Protein AF-A0A352PTK2-F1 (afdb_monomer)

Secondary structure (DSSP, 8-state):
-HHHHHHHHHHHHHHHHHHHHHHHHHHHHHHHHHHHHHHHHHHHHHHHHHHHHHHHHHHHHHHHHHHT-S--HHHHHHHHHHHHHHHHHHHHHHHHHH-PPP--EEEEHHHHHHHHHHTS-PPTTEEEEEEE----EEEE-HHHHHHHHHHHHHHHHHHHHHHHHH-TTTTTSPPPEEEEEEEEEETTEEEEEEE--S--

Sequence (200 aa):
ALKDAHQELERRVKERTAELEAAQEELVRKERFATLGNLIAVVSHELRNPLGTIRASLFAVAERTRGGELGVDQPLERAERNIIRCDKIIEELLDYARGHELDLEPTLMDEWLVEVLSEQTIPVGIETSVQMSGGAELNVDRERFRRCFLNVVTNACQAMVEKNKDTVAEAANSRPDRLKVESRVVRGRYQVCVFDTGPG

Nearest PDB structures (foldseek):
  6lgq-assembly1_C  TM=5.669E-01  e=1.680E-05  Escherichia coli
  8vc9-assembly1_B  TM=3.644E-01  e=1.336E-06  Leptospira interrogans serovar Copenhageni
  4cti-assembly1_D  TM=5.067E-01  e=7.033E-04  Archaeoglobus fulgidus

Radius of gyration: 25.45 Å; Cα contacts (8 Å, |Δi|>4): 186; chains: 1; bounding box: 59×26×89 Å

Structure (mmCIF, N/CA/C/O backbone):
data_AF-A0A352PTK2-F1
#
_entry.id   AF-A0A352PTK2-F1
#
loop_
_atom_site.group_PDB
_atom_site.id
_atom_site.type_symbol
_atom_site.label_atom_id
_atom_site.label_alt_id
_atom_site.label_comp_id
_atom_site.label_asym_id
_atom_site.label_entity_id
_atom_site.label_seq_id
_atom_site.pdbx_PDB_ins_code
_atom_site.Cartn_x
_atom_site.Cartn_y
_atom_site.Cartn_z
_atom_site.occupancy
_atom_site.B_iso_or_equiv
_atom_site.auth_seq_id
_atom_site.auth_comp_id
_atom_site.auth_asym_id
_atom_site.auth_atom_id
_atom_site.pdbx_PDB_model_num
ATOM 1 N N . ALA A 1 1 ? -17.573 -2.225 57.324 1.00 74.31 1 ALA A N 1
ATOM 2 C CA . ALA A 1 1 ? -17.301 -3.645 57.017 1.00 74.31 1 ALA A CA 1
ATOM 3 C C . ALA A 1 1 ? -17.633 -3.996 55.563 1.00 74.31 1 ALA A C 1
ATOM 5 O O . ALA A 1 1 ? -16.707 -4.146 54.783 1.00 74.31 1 ALA A O 1
ATOM 6 N N . LEU A 1 2 ? -18.912 -4.094 55.159 1.00 83.00 2 LEU A N 1
ATOM 7 C CA . LEU A 1 2 ? -19.272 -4.502 53.784 1.00 83.00 2 LEU A CA 1
ATOM 8 C C . LEU A 1 2 ? -18.881 -3.463 52.713 1.00 83.00 2 LEU A C 1
ATOM 10 O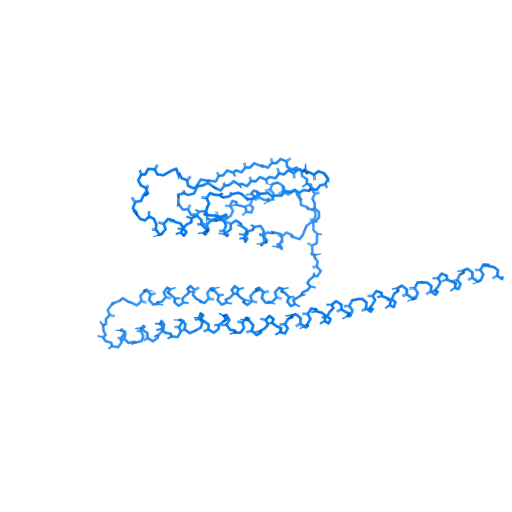 O . LEU A 1 2 ? -18.373 -3.836 51.663 1.00 83.00 2 LEU A O 1
ATOM 14 N N . LYS A 1 3 ? -19.069 -2.163 52.993 1.00 84.00 3 LYS A N 1
ATOM 15 C CA . LYS A 1 3 ? -18.620 -1.072 52.105 1.00 84.00 3 LYS A CA 1
ATOM 16 C C . LYS A 1 3 ? -17.099 -1.046 51.938 1.00 84.00 3 LYS A C 1
ATOM 18 O O . LYS A 1 3 ? -16.626 -0.949 50.815 1.00 84.00 3 LYS A O 1
ATOM 23 N N . ASP A 1 4 ? -16.359 -1.206 53.032 1.00 88.38 4 ASP A N 1
ATOM 24 C CA . ASP A 1 4 ? -14.890 -1.207 53.007 1.00 88.38 4 ASP A CA 1
ATOM 25 C C . ASP A 1 4 ? -14.350 -2.421 52.232 1.00 88.38 4 ASP A C 1
ATOM 27 O O . ASP A 1 4 ? -13.424 -2.295 51.439 1.00 88.38 4 ASP A O 1
ATOM 31 N N . ALA A 1 5 ? -14.981 -3.592 52.394 1.00 87.00 5 ALA A N 1
ATOM 32 C CA . ALA A 1 5 ? -14.650 -4.791 51.625 1.00 87.00 5 ALA A CA 1
ATOM 33 C C . ALA A 1 5 ? -14.958 -4.634 50.125 1.00 87.00 5 ALA A C 1
ATOM 35 O O . ALA A 1 5 ? -14.206 -5.135 49.292 1.00 8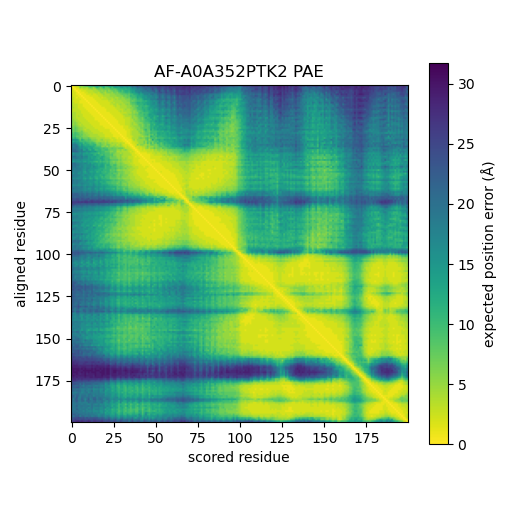7.00 5 ALA A O 1
ATOM 36 N N . HIS A 1 6 ? -16.040 -3.933 49.773 1.00 91.06 6 HIS A N 1
ATOM 37 C CA . HIS A 1 6 ? -16.393 -3.652 48.382 1.00 91.06 6 HIS A CA 1
ATOM 38 C C . HIS A 1 6 ? -15.399 -2.685 47.723 1.00 91.06 6 HIS A C 1
ATOM 40 O O . HIS A 1 6 ? -14.898 -2.981 46.643 1.00 91.06 6 HIS A O 1
ATOM 46 N N . GLN A 1 7 ? -15.038 -1.595 48.406 1.00 92.88 7 GLN A N 1
ATOM 47 C CA . GLN A 1 7 ? -14.044 -0.629 47.920 1.00 92.88 7 GLN A CA 1
ATOM 48 C C . GLN A 1 7 ? -12.654 -1.256 47.757 1.00 92.88 7 GLN A C 1
ATOM 50 O O . GLN A 1 7 ? -11.960 -0.996 46.777 1.00 92.88 7 GLN A O 1
ATOM 55 N N . GLU A 1 8 ? -12.252 -2.121 48.690 1.00 93.38 8 GLU A N 1
ATOM 56 C CA . GLU A 1 8 ? -10.991 -2.858 48.586 1.00 93.38 8 GLU A CA 1
ATOM 57 C C . GLU A 1 8 ? -11.005 -3.854 47.415 1.00 93.38 8 GLU A C 1
ATOM 59 O O . GLU A 1 8 ? -9.993 -4.018 46.732 1.00 93.38 8 GLU A O 1
ATOM 64 N N . LEU A 1 9 ? -12.146 -4.495 47.139 1.00 93.00 9 LEU A N 1
ATOM 65 C CA . LEU A 1 9 ? -12.294 -5.376 45.980 1.00 93.00 9 LEU A CA 1
ATOM 66 C C . LEU A 1 9 ? -12.209 -4.589 44.665 1.00 93.00 9 LEU A C 1
ATOM 68 O O . LEU A 1 9 ? -11.478 -5.003 43.770 1.00 93.00 9 LEU A O 1
ATOM 72 N N . GLU A 1 10 ? -12.897 -3.450 44.555 1.00 94.06 10 GLU A N 1
ATOM 73 C CA . GLU A 1 10 ? -12.829 -2.573 43.377 1.00 94.06 10 GLU A CA 1
ATOM 74 C C . GLU A 1 10 ? -11.404 -2.072 43.124 1.00 94.06 10 GLU A C 1
ATOM 76 O O . GLU A 1 10 ? -10.926 -2.109 41.988 1.00 94.06 10 GLU A O 1
ATOM 81 N N . ARG A 1 11 ? -10.689 -1.672 44.186 1.00 94.69 11 ARG A N 1
ATOM 82 C CA . ARG A 1 11 ? -9.280 -1.269 44.100 1.00 94.69 11 ARG A CA 1
ATOM 83 C C . ARG A 1 11 ? -8.414 -2.401 43.553 1.00 94.69 11 ARG A C 1
ATOM 85 O O . ARG A 1 11 ? -7.676 -2.189 42.595 1.00 94.69 11 ARG A O 1
ATOM 92 N N . ARG A 1 12 ? -8.551 -3.613 44.102 1.00 93.44 12 ARG A N 1
ATOM 93 C CA . ARG A 1 12 ? -7.808 -4.794 43.631 1.00 93.44 12 ARG A CA 1
ATOM 94 C C . ARG A 1 12 ? -8.146 -5.159 42.194 1.00 93.44 12 ARG A C 1
ATOM 96 O O . ARG A 1 12 ? -7.246 -5.503 41.441 1.00 93.44 12 ARG A O 1
ATOM 103 N N . VAL A 1 13 ? -9.415 -5.090 41.798 1.00 95.00 13 VAL A N 1
ATOM 104 C CA . VAL A 1 13 ? -9.822 -5.348 40.409 1.00 95.00 13 VAL A CA 1
ATOM 105 C C . VAL A 1 13 ? -9.175 -4.330 39.476 1.00 95.00 13 VAL A C 1
ATOM 107 O O . VAL A 1 13 ? -8.612 -4.726 38.460 1.00 95.00 13 VAL A O 1
ATOM 110 N N . LYS A 1 14 ? -9.183 -3.042 39.833 1.00 94.81 14 LYS A N 1
ATOM 111 C CA . LYS A 1 14 ? -8.556 -1.985 39.032 1.00 94.81 14 LYS A CA 1
ATOM 112 C C . LYS A 1 14 ? -7.042 -2.172 38.907 1.00 94.81 14 LYS A C 1
ATOM 114 O O . LYS A 1 14 ? -6.516 -2.084 37.804 1.00 94.81 14 LYS A O 1
ATOM 119 N N . GLU A 1 15 ? -6.359 -2.482 40.008 1.00 94.88 15 GLU A N 1
ATOM 120 C CA . GLU A 1 15 ? -4.916 -2.768 40.015 1.00 94.88 15 GLU A CA 1
ATOM 121 C C . GLU A 1 15 ? -4.582 -3.979 39.145 1.00 94.88 15 GLU A C 1
ATOM 123 O O . GLU A 1 15 ? -3.712 -3.899 38.283 1.00 94.88 15 GLU A O 1
ATOM 128 N N . ARG A 1 16 ? -5.332 -5.076 39.294 1.00 93.25 16 ARG A N 1
ATOM 129 C CA . ARG A 1 16 ? -5.123 -6.284 38.487 1.00 93.25 16 ARG A CA 1
ATOM 130 C C . ARG A 1 16 ? -5.443 -6.074 37.017 1.00 93.25 16 ARG A C 1
ATOM 132 O O . ARG A 1 16 ? -4.775 -6.671 36.185 1.00 93.25 16 ARG A O 1
ATOM 139 N N . THR A 1 17 ? -6.428 -5.239 36.699 1.00 94.44 17 THR A N 1
ATOM 140 C CA . THR A 1 17 ? -6.755 -4.886 35.311 1.00 94.44 17 THR A CA 1
ATOM 141 C C . THR A 1 17 ? -5.606 -4.105 34.680 1.00 94.44 17 THR A C 1
ATOM 143 O O . THR A 1 17 ? -5.137 -4.496 33.620 1.00 94.44 17 THR A O 1
ATOM 146 N N . ALA A 1 18 ? -5.071 -3.096 35.375 1.00 93.94 18 ALA A N 1
ATOM 147 C CA . ALA A 1 18 ? -3.928 -2.322 34.892 1.00 93.94 18 ALA A CA 1
ATOM 148 C C . ALA A 1 18 ? -2.652 -3.176 34.742 1.00 93.94 18 ALA A C 1
ATOM 150 O O . ALA A 1 18 ? -1.929 -3.044 33.758 1.00 93.94 18 ALA A O 1
ATOM 151 N N . GLU A 1 19 ? -2.381 -4.086 35.689 1.00 93.94 19 GLU A N 1
ATOM 152 C CA . GLU A 1 19 ? -1.282 -5.060 35.576 1.00 93.94 19 GLU A CA 1
ATOM 153 C C . GLU A 1 19 ? -1.448 -5.963 34.344 1.00 93.94 19 GLU A C 1
ATOM 155 O O . GLU A 1 19 ? -0.474 -6.247 33.644 1.00 93.94 19 GLU A O 1
ATOM 160 N N . LEU A 1 20 ? -2.677 -6.419 34.080 1.00 94.31 20 LEU A N 1
ATOM 161 C CA . LEU A 1 20 ? -2.985 -7.296 32.954 1.00 94.31 20 LEU A CA 1
ATOM 162 C C . LEU A 1 20 ? -2.838 -6.564 31.614 1.00 94.31 20 LEU A C 1
ATOM 164 O O . LEU A 1 20 ? -2.235 -7.114 30.696 1.00 94.31 20 LEU A O 1
ATOM 168 N N . GLU A 1 21 ? -3.340 -5.330 31.520 1.00 90.81 21 GLU A N 1
ATOM 169 C CA . GLU A 1 21 ? -3.205 -4.462 30.344 1.00 90.81 21 GLU A CA 1
ATOM 170 C C . GLU A 1 21 ? -1.727 -4.194 30.028 1.00 90.81 21 GLU A C 1
ATOM 172 O O . GLU A 1 21 ? -1.286 -4.431 28.903 1.00 90.81 21 GLU A O 1
ATOM 177 N N . ALA A 1 22 ? -0.926 -3.825 31.033 1.00 90.62 22 ALA A N 1
ATOM 178 C CA . ALA A 1 22 ? 0.507 -3.588 30.858 1.00 90.62 22 ALA A CA 1
ATOM 179 C C . ALA A 1 22 ? 1.266 -4.854 30.410 1.00 90.62 22 ALA A C 1
ATOM 181 O O . ALA A 1 22 ? 2.111 -4.802 29.513 1.00 90.62 22 ALA A O 1
ATOM 182 N N . ALA A 1 23 ? 0.953 -6.014 30.998 1.00 89.50 23 ALA A N 1
ATOM 183 C CA . ALA A 1 23 ? 1.556 -7.284 30.598 1.00 89.50 23 ALA A CA 1
ATOM 184 C C . ALA A 1 23 ? 1.150 -7.691 29.170 1.00 89.50 23 ALA A C 1
ATOM 186 O O . ALA A 1 23 ? 1.968 -8.231 28.421 1.00 89.50 23 ALA A O 1
ATOM 187 N N . GLN A 1 24 ? -0.098 -7.422 28.777 1.00 88.25 24 GLN A N 1
ATOM 188 C CA . GLN A 1 24 ? -0.593 -7.677 27.428 1.00 88.25 24 GLN A CA 1
ATOM 189 C C . GLN A 1 24 ? 0.110 -6.783 26.398 1.00 88.25 24 GLN A C 1
ATOM 191 O O . GLN A 1 24 ? 0.544 -7.284 25.360 1.00 88.25 24 GLN A O 1
ATOM 196 N N . GLU A 1 25 ? 0.301 -5.496 26.693 1.00 83.31 25 GLU A N 1
ATOM 197 C CA . GLU A 1 25 ? 1.084 -4.587 25.848 1.00 83.31 25 GLU A CA 1
ATOM 198 C C . GLU A 1 25 ? 2.539 -5.045 25.697 1.00 83.31 25 GLU A C 1
ATOM 200 O O . GLU A 1 25 ? 3.086 -5.044 24.589 1.00 83.31 25 GLU A O 1
ATOM 205 N N . GLU A 1 26 ? 3.173 -5.496 26.784 1.00 82.44 26 GLU A N 1
ATOM 206 C CA . GLU A 1 26 ? 4.542 -6.012 26.739 1.00 82.44 26 GLU A CA 1
ATOM 207 C C . GLU A 1 26 ? 4.645 -7.285 25.883 1.00 82.44 26 GLU A C 1
ATOM 209 O O . GLU A 1 26 ? 5.588 -7.430 25.096 1.00 82.44 26 GLU A O 1
ATOM 214 N N . LEU A 1 27 ? 3.669 -8.192 25.991 1.00 83.94 27 LEU A N 1
ATOM 215 C CA . LEU A 1 27 ? 3.590 -9.396 25.160 1.00 83.94 27 LEU A CA 1
ATOM 216 C C . LEU A 1 27 ? 3.422 -9.049 23.679 1.00 83.94 27 LEU A C 1
ATOM 218 O O . LEU A 1 27 ? 4.194 -9.548 22.860 1.00 83.94 27 LEU A O 1
ATOM 222 N N . VAL A 1 28 ? 2.499 -8.144 23.341 1.00 80.56 28 VAL A N 1
ATOM 223 C CA . VAL A 1 28 ? 2.302 -7.660 21.963 1.00 80.56 28 VAL A CA 1
ATOM 224 C C . VAL A 1 28 ? 3.590 -7.037 21.426 1.00 80.56 28 VAL A C 1
ATOM 226 O O . VAL A 1 28 ? 3.992 -7.294 20.290 1.00 80.56 28 VAL A O 1
ATOM 229 N N . ARG A 1 29 ? 4.297 -6.250 22.243 1.00 75.75 29 ARG A N 1
ATOM 230 C CA . ARG A 1 29 ? 5.579 -5.653 21.854 1.00 75.75 29 ARG A CA 1
ATOM 231 C C . ARG A 1 29 ? 6.649 -6.718 21.592 1.00 75.75 29 ARG A C 1
ATOM 233 O O . ARG A 1 29 ? 7.372 -6.614 20.602 1.00 75.75 29 ARG A O 1
ATOM 240 N N . LYS A 1 30 ? 6.750 -7.748 22.438 1.00 77.56 30 LYS A N 1
ATOM 241 C CA . LYS A 1 30 ? 7.697 -8.866 22.257 1.00 77.56 30 LYS A CA 1
ATOM 242 C C . LYS A 1 30 ? 7.384 -9.697 21.015 1.00 77.56 30 LYS A C 1
ATOM 244 O O . LYS A 1 30 ? 8.302 -10.024 20.266 1.00 77.56 30 LYS A O 1
ATOM 249 N N . GLU A 1 31 ? 6.112 -9.988 20.760 1.00 78.38 31 GLU A N 1
ATOM 250 C CA . GLU A 1 31 ? 5.660 -10.688 19.554 1.00 78.38 31 GLU A CA 1
ATOM 251 C C . GLU A 1 31 ? 5.990 -9.889 18.281 1.00 78.38 31 GLU A C 1
ATOM 253 O O . GLU A 1 31 ? 6.528 -10.441 17.313 1.00 78.38 31 GLU A O 1
ATOM 258 N N . ARG A 1 32 ? 5.781 -8.564 18.310 1.00 72.50 32 ARG A N 1
ATOM 259 C CA . ARG A 1 32 ? 6.190 -7.656 17.225 1.00 72.50 32 ARG A CA 1
ATOM 260 C C . ARG A 1 32 ? 7.693 -7.720 16.967 1.00 72.50 32 ARG A C 1
ATOM 262 O O . ARG A 1 32 ? 8.088 -7.849 15.813 1.00 72.50 32 ARG A O 1
ATOM 269 N N . PHE A 1 33 ? 8.528 -7.686 18.007 1.00 70.00 33 PHE A N 1
ATOM 270 C CA . PHE A 1 33 ? 9.987 -7.780 17.857 1.00 70.00 33 PHE A CA 1
ATOM 271 C C . PHE A 1 33 ? 10.460 -9.139 17.330 1.00 70.00 33 PHE A C 1
ATOM 273 O O . PHE A 1 33 ? 11.348 -9.183 16.480 1.00 70.00 33 PHE A O 1
ATOM 280 N N . ALA A 1 34 ? 9.871 -10.243 17.793 1.00 73.50 34 ALA A N 1
ATOM 281 C CA . ALA A 1 34 ? 10.196 -11.576 17.284 1.00 73.50 34 ALA A CA 1
ATOM 282 C C . ALA A 1 34 ? 9.855 -11.700 15.789 1.00 73.50 34 ALA A C 1
ATOM 284 O O . ALA A 1 34 ? 10.662 -12.191 14.997 1.00 73.50 34 ALA A 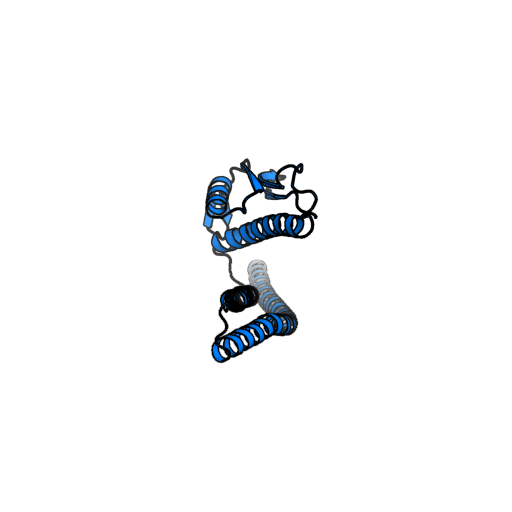O 1
ATOM 285 N N . THR A 1 35 ? 8.695 -11.174 15.386 1.00 72.19 35 THR A N 1
ATOM 286 C CA . THR A 1 35 ? 8.274 -11.133 13.979 1.00 72.19 35 THR A CA 1
ATOM 287 C C . THR A 1 35 ? 9.163 -10.201 13.151 1.00 72.19 35 THR A C 1
ATOM 289 O O . THR A 1 35 ? 9.565 -10.554 12.042 1.00 72.19 35 THR A O 1
ATOM 292 N N . LEU A 1 36 ? 9.547 -9.050 13.715 1.00 72.69 36 LEU A N 1
ATOM 293 C CA . LEU A 1 36 ? 10.485 -8.110 13.104 1.00 72.69 36 LEU A CA 1
ATOM 294 C C . LEU A 1 36 ? 11.846 -8.769 12.835 1.00 72.69 36 LEU A C 1
ATOM 296 O O . LEU A 1 36 ? 12.426 -8.535 11.784 1.00 72.69 36 LEU A O 1
ATOM 300 N N . GLY A 1 37 ? 12.340 -9.634 13.727 1.00 73.56 37 GLY A N 1
ATOM 301 C CA . GLY A 1 37 ? 13.594 -10.369 13.523 1.00 73.56 37 GLY A CA 1
ATOM 302 C C . GLY A 1 37 ? 13.597 -11.231 12.254 1.00 73.56 37 GLY A C 1
ATOM 303 O O . GLY A 1 37 ? 14.547 -11.178 11.471 1.00 73.56 37 GLY A O 1
ATOM 304 N N . ASN A 1 38 ? 12.509 -11.966 12.003 1.00 74.31 38 ASN A N 1
ATOM 305 C CA . ASN A 1 38 ? 12.344 -12.743 10.769 1.00 74.31 38 ASN A CA 1
ATOM 306 C C . ASN A 1 38 ? 12.187 -11.834 9.541 1.00 74.31 38 ASN A C 1
ATOM 308 O O . ASN A 1 38 ? 12.799 -12.087 8.501 1.00 74.31 38 ASN A O 1
ATOM 312 N N . LEU A 1 39 ? 11.423 -10.745 9.673 1.00 78.88 39 LEU A N 1
ATOM 313 C CA . LEU A 1 39 ? 11.254 -9.742 8.620 1.00 78.88 39 LEU A CA 1
ATOM 314 C C . LEU A 1 39 ? 12.578 -9.082 8.231 1.00 78.88 39 LEU A C 1
ATOM 316 O O . LEU A 1 39 ? 12.840 -8.926 7.047 1.00 78.88 39 LEU A O 1
ATOM 320 N N . ILE A 1 40 ? 13.454 -8.761 9.186 1.00 81.25 40 ILE A N 1
ATOM 321 C CA . ILE A 1 40 ? 14.765 -8.155 8.910 1.00 81.25 40 ILE A CA 1
ATOM 322 C C . ILE A 1 40 ? 15.615 -9.063 8.018 1.00 81.25 40 ILE A C 1
ATOM 324 O O . ILE A 1 40 ? 16.297 -8.567 7.118 1.00 81.25 40 ILE A O 1
ATOM 328 N N . ALA A 1 41 ? 15.586 -10.381 8.234 1.00 82.94 41 ALA A N 1
ATOM 329 C CA . ALA A 1 41 ? 16.333 -11.323 7.403 1.00 82.94 41 ALA A CA 1
ATOM 330 C C . ALA A 1 41 ? 15.809 -11.343 5.956 1.00 82.94 41 ALA A C 1
ATOM 332 O O . ALA A 1 41 ? 16.607 -11.296 5.014 1.00 82.94 41 ALA A O 1
ATOM 333 N N . VAL A 1 42 ? 14.483 -11.348 5.785 1.00 82.88 42 VAL A N 1
ATOM 334 C CA . VAL A 1 42 ? 13.823 -11.282 4.471 1.00 82.88 42 VAL A CA 1
ATOM 335 C C . VAL A 1 42 ? 14.104 -9.943 3.792 1.00 82.88 42 VAL A C 1
ATOM 337 O O . VAL A 1 42 ? 14.619 -9.933 2.680 1.00 82.88 42 VAL A O 1
ATOM 340 N N . VAL A 1 43 ? 13.898 -8.821 4.483 1.00 87.69 43 VAL A N 1
ATOM 341 C CA . VAL A 1 43 ? 14.168 -7.469 3.973 1.00 87.69 43 VAL A CA 1
ATOM 342 C C . VAL A 1 43 ? 15.634 -7.305 3.583 1.00 87.69 43 VAL A C 1
ATOM 344 O O . VAL A 1 43 ? 15.938 -6.766 2.524 1.00 87.69 43 VAL A O 1
ATOM 347 N N . SER A 1 44 ? 16.569 -7.829 4.378 1.00 87.62 44 SER A N 1
ATOM 348 C CA . SER A 1 44 ? 17.995 -7.803 4.028 1.00 87.62 44 SER A CA 1
ATOM 349 C C . SER A 1 44 ? 18.274 -8.550 2.725 1.00 87.62 44 SER A C 1
ATOM 351 O O . SER A 1 44 ? 19.094 -8.113 1.916 1.00 87.62 44 SER A O 1
ATOM 353 N N . HIS A 1 45 ? 17.614 -9.689 2.514 1.00 87.44 45 HIS A N 1
ATOM 354 C CA . HIS A 1 45 ? 17.722 -10.436 1.269 1.00 87.44 45 HIS A CA 1
ATOM 355 C C . HIS A 1 45 ? 17.077 -9.673 0.103 1.00 87.44 45 HIS A C 1
ATOM 357 O O . HIS A 1 45 ? 17.682 -9.541 -0.961 1.00 87.44 45 HIS A O 1
ATOM 363 N N . GLU A 1 46 ? 15.890 -9.112 0.315 1.00 88.88 46 GLU A N 1
ATOM 364 C CA . GLU A 1 46 ? 15.175 -8.338 -0.693 1.00 88.88 46 GLU A CA 1
ATOM 365 C C . GLU A 1 46 ? 15.881 -7.047 -1.081 1.00 88.88 46 GLU A C 1
ATOM 367 O O . GLU A 1 46 ? 15.827 -6.710 -2.254 1.00 88.88 46 GLU A O 1
ATOM 372 N N . LEU A 1 47 ? 16.595 -6.376 -0.170 1.00 92.00 47 LEU A N 1
ATOM 373 C CA . LEU A 1 47 ? 17.419 -5.198 -0.461 1.00 92.00 47 LEU A CA 1
ATOM 374 C C . LEU A 1 47 ? 18.699 -5.550 -1.227 1.00 92.00 47 LEU A C 1
ATOM 376 O O . LEU A 1 47 ? 19.144 -4.780 -2.080 1.00 92.00 47 LEU A O 1
ATOM 380 N N . ARG A 1 48 ? 19.304 -6.721 -0.979 1.00 89.62 48 ARG A N 1
ATOM 381 C CA . ARG A 1 48 ? 20.510 -7.144 -1.719 1.00 89.62 48 ARG A CA 1
ATOM 382 C C . ARG A 1 48 ? 20.258 -7.261 -3.222 1.00 89.62 48 ARG A C 1
ATOM 384 O O . ARG A 1 48 ? 21.160 -6.963 -4.003 1.00 89.62 48 ARG A O 1
ATOM 391 N N . ASN A 1 49 ? 19.057 -7.658 -3.632 1.00 90.00 49 ASN A N 1
ATOM 392 C CA . ASN A 1 49 ? 18.694 -7.829 -5.040 1.00 90.00 49 ASN A CA 1
ATOM 393 C C . ASN A 1 49 ? 18.707 -6.516 -5.863 1.00 90.00 49 ASN A C 1
ATOM 395 O O . ASN A 1 49 ? 19.460 -6.438 -6.845 1.00 90.00 49 ASN A O 1
ATOM 399 N N . PRO A 1 50 ? 17.937 -5.468 -5.509 1.00 90.94 50 PRO A N 1
ATOM 400 C CA . PRO A 1 50 ? 17.975 -4.183 -6.189 1.00 90.94 50 PRO A CA 1
ATOM 401 C C . PRO A 1 50 ? 19.350 -3.524 -6.062 1.00 90.94 50 PRO A C 1
ATOM 403 O O . PRO A 1 50 ? 19.855 -3.026 -7.065 1.00 90.94 50 PRO A O 1
ATOM 406 N N . LEU A 1 51 ? 20.030 -3.623 -4.912 1.00 93.50 51 LEU A N 1
ATOM 407 C CA . LEU A 1 51 ? 21.407 -3.127 -4.760 1.00 93.50 51 LEU A CA 1
ATOM 408 C C . LEU A 1 51 ? 22.392 -3.814 -5.717 1.00 93.50 51 LEU A C 1
ATOM 410 O O . LEU A 1 51 ? 23.231 -3.154 -6.335 1.00 93.50 51 LEU A O 1
ATOM 414 N N . GLY A 1 52 ? 22.276 -5.131 -5.896 1.00 93.06 52 GLY A N 1
ATOM 415 C CA . GLY A 1 52 ? 23.061 -5.878 -6.877 1.00 93.06 52 GLY A CA 1
ATOM 416 C C . GLY A 1 52 ? 22.795 -5.408 -8.308 1.00 93.06 52 GLY A C 1
ATOM 417 O O . GLY A 1 52 ? 23.734 -5.234 -9.088 1.00 93.06 52 GLY A O 1
ATOM 418 N N . THR A 1 53 ? 21.529 -5.130 -8.628 1.00 92.81 53 THR A N 1
ATOM 419 C CA . THR A 1 53 ? 21.114 -4.605 -9.936 1.00 92.81 53 THR A CA 1
ATOM 420 C C . THR A 1 53 ? 21.624 -3.184 -10.176 1.00 92.81 53 THR A C 1
ATOM 422 O O . THR A 1 53 ? 22.099 -2.892 -11.275 1.00 92.81 53 THR A O 1
ATOM 425 N N . ILE A 1 54 ? 21.591 -2.317 -9.161 1.00 94.44 54 ILE A N 1
ATOM 426 C CA . ILE A 1 54 ? 22.169 -0.968 -9.215 1.00 94.44 54 ILE A CA 1
ATOM 427 C C . ILE A 1 54 ? 23.666 -1.071 -9.495 1.00 94.44 54 ILE A C 1
ATOM 429 O O . ILE A 1 54 ? 24.153 -0.462 -10.443 1.00 94.44 54 ILE A O 1
ATOM 433 N N . ARG A 1 55 ? 24.396 -1.904 -8.742 1.00 94.62 55 ARG A N 1
ATOM 434 C CA . ARG A 1 55 ? 25.841 -2.093 -8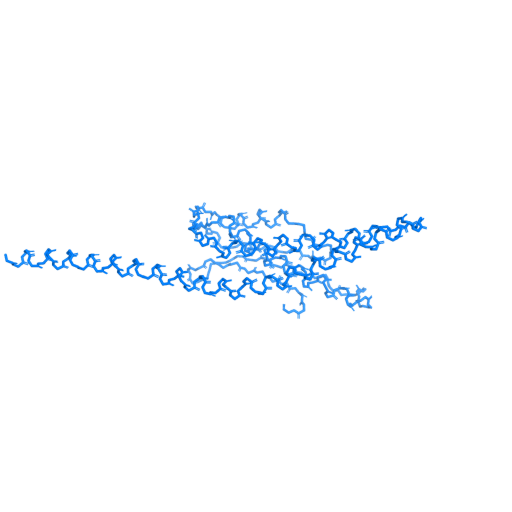.933 1.00 94.62 55 ARG A CA 1
ATOM 435 C C . ARG A 1 55 ? 26.180 -2.574 -10.345 1.00 94.62 55 ARG A C 1
ATOM 437 O O . ARG A 1 55 ? 27.106 -2.051 -10.956 1.00 94.62 55 ARG A O 1
ATOM 444 N N . ALA A 1 56 ? 25.431 -3.544 -10.872 1.00 93.25 56 ALA A N 1
ATOM 445 C CA . ALA A 1 56 ? 25.618 -4.033 -12.239 1.00 93.25 56 ALA A CA 1
ATOM 446 C C . ALA A 1 56 ? 25.316 -2.949 -13.289 1.00 93.25 56 ALA A C 1
ATOM 448 O O . ALA A 1 56 ? 26.038 -2.823 -14.275 1.00 93.25 56 ALA A O 1
ATOM 449 N N . SER A 1 57 ? 24.283 -2.138 -13.055 1.00 92.94 57 SER A N 1
ATOM 450 C CA . SER A 1 57 ? 23.910 -1.038 -13.946 1.00 92.94 57 SER A CA 1
ATOM 451 C C . SER A 1 57 ? 24.981 0.057 -13.961 1.00 92.94 57 SER A C 1
ATOM 453 O O . SER A 1 57 ? 25.406 0.476 -15.032 1.00 92.94 57 SER A O 1
ATOM 455 N N . LEU A 1 58 ? 25.503 0.445 -12.793 1.00 93.06 58 LEU A N 1
ATOM 456 C CA . LEU A 1 58 ? 26.612 1.398 -12.680 1.00 93.06 58 LEU A CA 1
ATOM 457 C C . LEU A 1 58 ? 27.900 0.873 -13.332 1.00 93.06 58 LEU A C 1
ATOM 459 O O . LEU A 1 58 ? 28.612 1.639 -13.978 1.00 93.06 58 LEU A O 1
ATOM 463 N N . PHE A 1 59 ? 28.185 -0.429 -13.218 1.00 92.88 59 PHE A N 1
ATOM 464 C CA . PHE A 1 59 ? 29.307 -1.052 -13.925 1.00 92.88 59 PHE A CA 1
ATOM 465 C C . PHE A 1 59 ? 29.146 -0.942 -15.449 1.00 92.88 59 PHE A C 1
ATOM 467 O O . PHE A 1 59 ? 30.087 -0.553 -16.136 1.00 92.88 59 PHE A O 1
ATOM 474 N N . ALA A 1 60 ? 27.944 -1.204 -15.973 1.00 89.94 60 ALA A N 1
ATOM 475 C CA . ALA A 1 60 ? 27.650 -1.055 -17.398 1.00 89.94 60 ALA A CA 1
ATOM 476 C C . ALA A 1 60 ? 27.796 0.402 -17.882 1.00 89.94 60 ALA A C 1
ATOM 478 O O . ALA A 1 60 ? 28.352 0.631 -18.954 1.00 89.94 60 ALA A O 1
ATOM 479 N N . VAL A 1 61 ? 27.356 1.388 -17.088 1.00 91.00 61 VAL A N 1
ATOM 480 C CA . VAL A 1 61 ? 27.567 2.819 -17.388 1.00 91.00 61 VAL A CA 1
ATOM 481 C C . VAL A 1 61 ? 29.056 3.158 -17.446 1.00 91.00 61 VAL A C 1
ATOM 483 O O . VAL A 1 61 ? 29.493 3.847 -18.369 1.00 91.00 61 VAL A O 1
ATOM 486 N N . ALA A 1 62 ? 29.838 2.680 -16.474 1.00 89.00 62 ALA A N 1
ATOM 487 C CA . ALA A 1 62 ? 31.270 2.951 -16.413 1.00 89.00 62 ALA A CA 1
ATOM 488 C C . ALA A 1 62 ? 32.013 2.367 -17.624 1.00 89.00 62 ALA A C 1
ATOM 490 O O . ALA A 1 62 ? 32.869 3.043 -18.191 1.00 89.00 62 ALA A 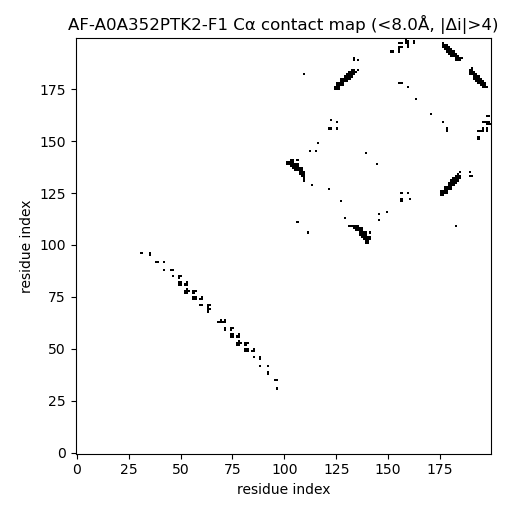O 1
ATOM 491 N N . GLU A 1 63 ? 31.667 1.148 -18.042 1.00 90.00 63 GLU A N 1
ATOM 492 C CA . GLU A 1 63 ? 32.301 0.487 -19.185 1.00 90.00 63 GLU A CA 1
ATOM 493 C C . GLU A 1 63 ? 31.971 1.190 -20.509 1.00 90.00 63 GLU A C 1
ATOM 495 O O . GLU A 1 63 ? 32.879 1.527 -21.267 1.00 90.00 63 GLU A O 1
ATOM 500 N N . ARG A 1 64 ? 30.693 1.524 -20.738 1.00 88.44 64 ARG A N 1
ATOM 501 C CA . ARG A 1 64 ? 30.249 2.244 -21.946 1.00 88.44 64 ARG A CA 1
ATOM 502 C C . ARG A 1 64 ? 30.879 3.628 -22.055 1.00 88.44 64 ARG A C 1
ATOM 504 O O . ARG A 1 64 ? 31.395 3.993 -23.108 1.00 88.44 64 ARG A O 1
ATOM 511 N N . THR A 1 65 ? 30.920 4.364 -20.944 1.00 86.44 65 THR A N 1
ATOM 512 C CA . THR A 1 65 ? 31.551 5.691 -20.895 1.00 86.44 65 THR A CA 1
ATOM 513 C C . THR A 1 65 ? 33.052 5.618 -21.201 1.00 86.44 65 THR A C 1
ATOM 515 O O . THR A 1 65 ? 33.565 6.470 -21.922 1.00 86.44 65 THR A O 1
ATOM 518 N N . ARG A 1 66 ? 33.775 4.596 -20.710 1.00 86.00 66 ARG A N 1
ATOM 519 C CA . ARG A 1 66 ? 35.203 4.397 -21.038 1.00 86.00 66 ARG A CA 1
ATOM 520 C C . ARG A 1 66 ? 35.428 3.975 -22.488 1.00 86.00 66 ARG A C 1
ATOM 522 O O . ARG A 1 66 ? 36.422 4.386 -23.077 1.00 86.00 66 ARG A O 1
ATOM 529 N N . GLY A 1 67 ? 34.526 3.168 -23.045 1.00 81.75 67 GLY A N 1
ATOM 530 C CA . GLY A 1 67 ? 34.562 2.734 -24.443 1.00 81.75 67 GLY A CA 1
ATOM 531 C C . GLY A 1 67 ? 34.167 3.818 -25.450 1.00 81.75 67 GLY A C 1
ATOM 532 O O . GLY A 1 67 ? 34.306 3.603 -26.650 1.00 81.75 67 GLY A O 1
ATOM 533 N N . GLY A 1 68 ? 33.683 4.978 -24.985 1.00 78.25 68 GLY A N 1
ATOM 534 C CA . GLY A 1 68 ? 33.144 6.033 -25.849 1.00 78.25 68 GLY A CA 1
ATOM 535 C C . GLY A 1 68 ? 31.802 5.663 -26.493 1.00 78.25 68 GLY A C 1
ATOM 536 O O . GLY A 1 68 ? 31.412 6.269 -27.489 1.00 78.25 68 GLY A O 1
ATOM 537 N N . GLU A 1 69 ? 31.104 4.663 -25.950 1.00 78.25 69 GLU A N 1
ATOM 538 C CA . GLU A 1 69 ? 29.805 4.211 -26.440 1.00 78.25 69 GLU A CA 1
ATOM 539 C C . GLU A 1 69 ? 28.685 5.148 -25.962 1.00 78.25 69 GLU A C 1
ATOM 541 O O . GLU A 1 69 ? 28.616 5.526 -24.790 1.00 78.25 69 GLU A O 1
ATOM 546 N N . LEU A 1 70 ? 27.763 5.488 -26.867 1.00 71.56 70 LEU A N 1
ATOM 547 C CA . LEU A 1 70 ? 26.521 6.188 -26.533 1.00 71.56 70 LEU A CA 1
ATOM 548 C C . LEU A 1 70 ? 25.464 5.176 -26.053 1.00 71.56 70 LEU A C 1
ATOM 550 O O . LEU A 1 70 ? 25.384 4.063 -26.569 1.00 71.56 70 LEU A O 1
ATOM 554 N N . GLY A 1 71 ? 24.631 5.569 -25.083 1.00 79.19 71 GLY A N 1
ATOM 555 C CA . GLY A 1 71 ? 23.515 4.751 -24.582 1.00 79.19 71 GLY A CA 1
ATOM 556 C C . GLY A 1 71 ? 23.681 4.274 -23.137 1.00 79.19 71 GLY A C 1
ATOM 557 O O . GLY A 1 71 ? 23.657 3.074 -22.860 1.00 79.19 71 GLY A O 1
ATOM 558 N N . VAL A 1 72 ? 23.839 5.207 -22.197 1.00 86.56 72 VAL A N 1
ATOM 559 C CA . VAL A 1 72 ? 23.861 4.924 -20.745 1.00 86.56 72 VAL A CA 1
ATOM 560 C C . VAL A 1 72 ? 22.481 5.037 -20.091 1.00 86.56 72 VAL A C 1
ATOM 562 O O . VAL A 1 72 ? 22.322 4.625 -18.943 1.00 86.56 72 VAL A O 1
ATOM 565 N N . ASP A 1 73 ? 21.482 5.518 -20.834 1.00 86.12 73 ASP A N 1
ATOM 566 C CA . ASP A 1 73 ? 20.139 5.814 -20.327 1.00 86.12 73 ASP A CA 1
ATOM 567 C C . ASP A 1 73 ? 19.452 4.567 -19.767 1.00 86.12 73 ASP A C 1
ATOM 569 O O . ASP A 1 73 ? 18.983 4.564 -18.636 1.00 86.12 73 ASP A O 1
ATOM 573 N N . GLN A 1 74 ? 19.489 3.447 -20.494 1.00 86.50 74 GLN A N 1
ATOM 574 C CA . GLN A 1 74 ? 18.838 2.213 -20.047 1.00 86.50 74 GLN A CA 1
ATOM 575 C C . GLN A 1 74 ? 19.454 1.638 -18.747 1.00 86.50 74 GLN A C 1
ATOM 577 O O . GLN A 1 74 ? 18.696 1.268 -17.843 1.00 86.50 74 GLN A O 1
ATOM 582 N N . PRO A 1 75 ? 20.793 1.536 -18.594 1.00 87.56 75 PRO A N 1
ATOM 583 C CA . PRO A 1 75 ? 21.402 1.239 -17.298 1.00 87.56 75 PRO A CA 1
ATOM 584 C C . PRO A 1 75 ? 21.030 2.240 -16.191 1.00 87.56 75 PRO A C 1
ATOM 586 O O . PRO A 1 75 ? 20.743 1.812 -15.074 1.00 87.56 75 PRO A O 1
ATOM 589 N N . LEU A 1 76 ? 21.000 3.545 -16.478 1.00 89.12 76 LEU A N 1
ATOM 590 C CA . LEU A 1 76 ? 20.643 4.573 -15.493 1.00 89.12 76 LEU A CA 1
ATOM 591 C C . LEU A 1 76 ? 19.192 4.436 -15.020 1.00 89.12 76 LEU A C 1
ATOM 593 O O . LEU A 1 76 ? 18.962 4.313 -13.819 1.00 89.12 76 LEU A O 1
ATOM 597 N N . GLU A 1 77 ? 18.234 4.324 -15.940 1.00 85.69 77 GLU A N 1
ATOM 598 C CA . GLU A 1 77 ? 16.826 4.066 -15.618 1.00 85.69 77 GLU A CA 1
ATOM 599 C C . GLU A 1 77 ? 16.657 2.781 -14.800 1.00 85.69 77 GLU A C 1
ATOM 601 O O . GLU A 1 77 ? 15.838 2.692 -13.884 1.00 85.69 77 GLU A O 1
ATOM 606 N N . ARG A 1 78 ? 17.427 1.736 -15.131 1.00 88.06 78 ARG A N 1
ATOM 607 C CA . ARG A 1 78 ? 17.389 0.479 -14.382 1.00 88.06 78 ARG A CA 1
ATOM 608 C C . ARG A 1 78 ? 17.893 0.671 -12.953 1.00 88.06 78 ARG A C 1
ATOM 610 O O . ARG A 1 78 ? 17.303 0.081 -12.047 1.00 88.06 78 ARG A O 1
ATOM 617 N N . ALA A 1 79 ? 18.949 1.455 -12.745 1.00 89.75 79 ALA A N 1
ATOM 618 C CA . ALA A 1 79 ? 19.436 1.788 -11.411 1.00 89.75 79 ALA A CA 1
ATOM 619 C C . ALA A 1 79 ? 18.390 2.596 -10.629 1.00 89.75 79 ALA A C 1
ATOM 621 O O . ALA A 1 79 ? 18.041 2.205 -9.519 1.00 89.75 79 ALA A O 1
ATOM 622 N N . GLU A 1 80 ? 17.822 3.636 -11.238 1.00 86.31 80 GLU A N 1
ATOM 623 C CA . GLU A 1 80 ? 16.803 4.498 -10.632 1.00 86.31 80 GLU A CA 1
ATOM 624 C C . GLU A 1 80 ? 15.564 3.711 -10.184 1.00 86.31 80 GLU A C 1
ATOM 626 O O . GLU A 1 80 ? 15.176 3.774 -9.018 1.00 86.31 80 GLU A O 1
ATOM 631 N N . ARG A 1 81 ? 15.012 2.848 -11.050 1.00 85.00 81 ARG A N 1
ATOM 632 C CA . ARG A 1 81 ? 13.887 1.966 -10.679 1.00 85.00 81 ARG A CA 1
ATOM 633 C C . ARG A 1 81 ? 14.197 1.076 -9.473 1.00 85.00 81 ARG A C 1
ATOM 635 O O . ARG A 1 81 ? 13.304 0.762 -8.690 1.00 85.00 81 ARG A O 1
ATOM 642 N N . ASN A 1 82 ? 15.445 0.632 -9.329 1.00 91.31 82 ASN A N 1
ATOM 643 C CA . ASN A 1 82 ? 15.845 -0.211 -8.204 1.00 91.31 82 ASN A CA 1
ATOM 644 C C . ASN A 1 82 ? 16.116 0.595 -6.927 1.00 91.31 82 ASN A C 1
ATOM 646 O O . ASN A 1 82 ? 15.919 0.047 -5.848 1.00 91.31 82 ASN A O 1
ATOM 650 N N . ILE A 1 83 ? 16.496 1.873 -7.026 1.00 90.88 83 ILE A N 1
ATOM 651 C CA . ILE A 1 83 ? 16.566 2.785 -5.873 1.00 90.88 83 ILE A CA 1
ATOM 652 C C . ILE A 1 83 ? 15.162 2.989 -5.303 1.00 90.88 83 ILE A C 1
ATOM 654 O O . ILE A 1 83 ? 14.943 2.700 -4.133 1.00 90.88 83 ILE A O 1
ATOM 658 N N . ILE A 1 84 ? 14.191 3.320 -6.160 1.00 85.25 84 ILE A N 1
ATOM 659 C CA . ILE A 1 84 ? 12.779 3.464 -5.766 1.00 85.25 84 ILE A CA 1
ATOM 660 C C . ILE A 1 84 ? 12.263 2.180 -5.094 1.00 85.25 84 ILE A C 1
ATOM 662 O O . ILE A 1 84 ? 11.531 2.221 -4.106 1.00 85.25 84 ILE A O 1
ATOM 666 N N . ARG A 1 85 ? 12.673 1.007 -5.599 1.00 87.44 85 ARG A N 1
ATOM 667 C CA . ARG A 1 85 ? 12.327 -0.281 -4.982 1.00 87.44 85 ARG A CA 1
ATOM 668 C C . ARG A 1 85 ? 12.945 -0.457 -3.591 1.00 87.44 85 ARG A C 1
ATOM 670 O O . ARG A 1 85 ? 12.267 -0.982 -2.714 1.00 87.44 85 ARG A O 1
ATOM 677 N N . CYS A 1 86 ? 14.201 -0.055 -3.385 1.00 90.75 86 CYS A N 1
ATOM 678 C CA . CYS A 1 86 ? 14.826 -0.073 -2.059 1.00 90.75 86 CYS A CA 1
ATOM 679 C C . CYS A 1 86 ? 14.072 0.825 -1.077 1.00 90.75 86 CYS A C 1
ATOM 681 O O . CYS A 1 86 ? 13.797 0.386 0.038 1.00 90.75 86 CYS A O 1
ATOM 683 N N . ASP A 1 87 ? 13.718 2.040 -1.499 1.00 86.06 87 ASP A N 1
ATOM 684 C CA . ASP A 1 87 ? 13.008 3.003 -0.654 1.00 86.06 87 ASP A CA 1
ATOM 685 C C . ASP A 1 87 ? 11.661 2.435 -0.198 1.00 86.06 87 ASP A C 1
ATOM 687 O O . ASP A 1 87 ? 11.370 2.430 0.996 1.00 86.06 87 ASP A O 1
ATOM 691 N N . LYS A 1 88 ? 10.905 1.814 -1.114 1.00 84.19 88 LYS A N 1
ATOM 692 C CA . LYS A 1 88 ? 9.640 1.145 -0.783 1.00 84.19 88 LYS A CA 1
ATOM 693 C C . LYS A 1 88 ? 9.808 0.034 0.265 1.00 84.19 88 LYS A C 1
ATOM 695 O O . LYS A 1 88 ? 9.035 -0.028 1.216 1.00 84.19 88 LYS A O 1
ATOM 700 N N . ILE A 1 89 ? 10.832 -0.815 0.127 1.00 86.38 89 ILE A N 1
ATOM 701 C CA . ILE A 1 89 ? 11.117 -1.889 1.099 1.00 86.38 89 ILE A CA 1
ATOM 702 C C . ILE A 1 89 ? 11.469 -1.300 2.478 1.00 86.38 89 ILE A C 1
ATOM 704 O O . ILE A 1 89 ? 11.058 -1.827 3.514 1.00 86.38 89 ILE A O 1
ATOM 708 N N . ILE A 1 90 ? 12.240 -0.209 2.508 1.00 86.56 90 ILE A N 1
ATOM 709 C CA . ILE A 1 90 ? 12.626 0.470 3.752 1.00 86.56 90 ILE A CA 1
ATOM 710 C C . ILE A 1 90 ? 11.407 1.103 4.422 1.00 86.56 90 ILE A C 1
ATOM 712 O O . ILE A 1 90 ? 11.253 0.967 5.635 1.00 86.56 90 ILE A O 1
ATOM 716 N N . GLU A 1 91 ? 10.538 1.766 3.659 1.00 82.81 91 GLU A N 1
ATOM 717 C CA . GLU A 1 91 ? 9.292 2.330 4.178 1.00 82.81 91 GLU A CA 1
ATOM 718 C C . GLU A 1 91 ? 8.415 1.245 4.806 1.00 82.81 91 GLU A C 1
ATOM 720 O O . GLU A 1 91 ? 8.025 1.385 5.962 1.00 82.81 91 GLU A O 1
ATOM 725 N N . GLU A 1 92 ? 8.185 0.132 4.103 1.00 79.44 92 GLU A N 1
ATOM 726 C CA . GLU A 1 92 ? 7.392 -0.998 4.608 1.00 79.44 92 GLU A CA 1
ATOM 727 C C . GLU A 1 92 ? 7.965 -1.576 5.917 1.00 79.44 92 GLU A C 1
ATOM 729 O O . GLU A 1 92 ? 7.220 -1.855 6.863 1.00 79.44 92 GLU A O 1
ATOM 734 N N . LEU A 1 93 ? 9.296 -1.699 6.019 1.00 81.69 93 LEU A N 1
ATOM 735 C CA . LEU A 1 93 ? 9.961 -2.122 7.254 1.00 81.69 93 LEU A CA 1
ATOM 736 C C . LEU A 1 93 ? 9.767 -1.102 8.386 1.00 81.69 93 LEU A C 1
ATOM 738 O O . LEU A 1 93 ? 9.504 -1.483 9.532 1.00 81.69 93 LEU A O 1
ATOM 742 N N . LEU A 1 94 ? 9.919 0.189 8.080 1.00 77.25 94 LEU A N 1
ATOM 743 C CA . LEU A 1 94 ? 9.776 1.259 9.060 1.00 77.25 94 LEU A CA 1
ATOM 744 C C . LEU A 1 94 ? 8.347 1.342 9.586 1.00 77.25 94 LEU A C 1
ATOM 746 O O . LEU A 1 94 ? 8.194 1.472 10.797 1.00 77.25 94 LEU A O 1
ATOM 750 N N . ASP A 1 95 ? 7.325 1.212 8.739 1.00 74.62 95 ASP A N 1
ATOM 751 C CA . ASP A 1 95 ? 5.926 1.210 9.182 1.00 74.62 95 ASP A CA 1
ATOM 752 C C . ASP A 1 95 ? 5.616 0.054 10.116 1.00 74.62 95 ASP A C 1
ATOM 754 O O . ASP A 1 95 ? 4.925 0.237 11.122 1.00 74.62 95 ASP A O 1
ATOM 758 N N . TYR A 1 96 ? 6.143 -1.128 9.795 1.00 73.12 96 TYR A N 1
ATOM 759 C CA . TYR A 1 96 ? 5.948 -2.316 10.610 1.00 73.12 96 TYR A CA 1
ATOM 760 C C . TYR A 1 96 ? 6.596 -2.156 11.992 1.00 73.12 96 TYR A C 1
ATOM 762 O O . TYR A 1 96 ? 5.993 -2.484 13.016 1.00 73.12 96 TYR A O 1
ATOM 770 N N . ALA A 1 97 ? 7.810 -1.599 12.043 1.00 71.19 97 ALA A N 1
ATOM 771 C CA . ALA A 1 97 ? 8.535 -1.366 13.291 1.00 71.19 97 ALA A CA 1
ATOM 772 C C . ALA A 1 97 ? 7.900 -0.271 14.164 1.00 71.19 97 ALA A C 1
ATOM 774 O O . ALA A 1 97 ? 8.008 -0.299 15.390 1.00 71.19 97 ALA A O 1
ATOM 775 N N . ARG A 1 98 ? 7.254 0.707 13.529 1.00 69.06 98 ARG A N 1
ATOM 776 C CA . ARG A 1 98 ? 6.804 1.945 14.160 1.00 69.06 98 ARG A CA 1
ATOM 777 C C . ARG A 1 98 ? 5.550 1.811 15.023 1.00 69.06 98 ARG A C 1
ATOM 779 O O . ARG A 1 98 ? 5.352 2.666 15.880 1.00 69.06 98 ARG A O 1
ATOM 786 N N . GLY A 1 99 ? 4.732 0.770 14.834 1.00 59.97 99 GLY A N 1
ATOM 787 C CA . GLY A 1 99 ? 3.607 0.433 15.720 1.00 59.97 99 GLY A CA 1
ATOM 788 C C . GLY A 1 99 ? 2.761 1.636 16.163 1.00 59.97 99 GLY A C 1
ATOM 789 O O . GLY A 1 99 ? 2.552 1.798 17.360 1.00 59.97 99 GLY A O 1
ATOM 790 N N . HIS A 1 100 ? 2.372 2.504 15.225 1.00 63.44 100 HIS A N 1
ATOM 791 C CA . HIS A 1 100 ? 1.776 3.810 15.530 1.00 63.44 100 HIS A CA 1
ATOM 792 C C . HIS A 1 100 ? 0.391 3.714 16.166 1.00 63.44 100 HIS A C 1
ATOM 794 O O . HIS A 1 100 ? -0.422 2.873 15.779 1.00 63.44 100 HIS A O 1
ATOM 800 N N . GLU A 1 101 ? 0.130 4.637 17.092 1.00 70.12 101 GLU A N 1
ATOM 801 C CA . GLU A 1 101 ? -1.228 5.079 17.399 1.00 70.12 101 GLU A CA 1
ATOM 802 C C . GLU A 1 101 ? -1.808 5.741 16.143 1.00 70.12 101 GLU A C 1
ATOM 804 O O . GLU A 1 101 ? -1.110 6.475 15.443 1.00 70.12 101 GLU A O 1
ATOM 809 N N . LEU A 1 102 ? -3.052 5.403 15.807 1.00 81.50 102 LEU A N 1
ATOM 810 C CA . LEU A 1 102 ? -3.734 5.975 14.649 1.00 81.50 102 LEU A CA 1
ATOM 811 C C . LEU A 1 102 ? -4.122 7.418 14.968 1.00 81.50 102 LEU A C 1
ATOM 813 O O . LEU A 1 102 ? -4.772 7.652 15.989 1.00 81.50 102 LEU A O 1
ATOM 817 N N . ASP A 1 103 ? -3.773 8.353 14.086 1.00 88.56 103 ASP A N 1
ATOM 818 C CA . ASP A 1 103 ? -4.232 9.737 14.198 1.00 88.56 103 ASP A CA 1
ATOM 819 C C . ASP A 1 103 ? -5.607 9.855 13.537 1.00 88.56 103 ASP A C 1
ATOM 821 O O . ASP A 1 103 ? -5.726 10.043 12.329 1.00 88.56 103 ASP A O 1
ATOM 825 N N . LEU A 1 104 ? -6.658 9.585 14.312 1.00 94.12 104 LEU A N 1
ATOM 826 C CA . LEU A 1 104 ? -8.014 9.474 13.787 1.00 94.12 104 LEU A CA 1
ATOM 827 C C . LEU A 1 104 ? -8.686 10.844 13.682 1.00 94.12 104 LEU A C 1
ATOM 829 O O . LEU A 1 104 ? -8.931 11.494 14.698 1.00 94.12 104 LEU A O 1
ATOM 833 N N . GLU A 1 105 ? -9.116 11.209 12.475 1.00 95.00 105 GLU A N 1
ATOM 834 C CA . GLU A 1 105 ? -9.897 12.420 12.225 1.00 95.00 105 GLU A CA 1
ATOM 835 C C . GLU A 1 105 ? -11.225 12.133 11.491 1.00 95.00 105 GLU A C 1
ATOM 837 O O . GLU A 1 105 ? -11.279 11.233 10.639 1.00 95.00 105 GLU A O 1
ATOM 842 N N . PRO A 1 106 ? -12.316 12.869 11.804 1.00 96.69 106 PRO A N 1
ATOM 843 C CA . PRO A 1 106 ? -13.588 12.740 11.097 1.00 96.69 106 PRO A CA 1
ATOM 844 C C . PRO A 1 106 ? -13.423 13.056 9.609 1.00 96.69 106 PRO A C 1
ATOM 846 O O . PRO A 1 106 ? -12.992 14.145 9.235 1.00 96.69 106 PRO A O 1
ATOM 849 N N . THR A 1 107 ? -13.771 12.101 8.751 1.00 96.44 107 THR A N 1
ATOM 850 C CA . THR A 1 107 ? -13.576 12.198 7.303 1.00 96.44 107 THR A CA 1
ATOM 851 C C . THR A 1 107 ? -14.822 11.733 6.559 1.00 96.44 107 THR A C 1
ATOM 853 O O . THR A 1 107 ? -15.280 10.604 6.747 1.00 96.44 107 THR A O 1
ATOM 856 N N . LEU A 1 108 ? -15.340 12.576 5.659 1.00 96.50 108 LEU A N 1
ATOM 857 C CA . LEU A 1 108 ? -16.358 12.199 4.674 1.00 96.50 108 LEU A CA 1
ATOM 858 C C . LEU A 1 108 ? -15.726 11.294 3.611 1.00 96.50 108 LEU A C 1
ATOM 860 O O . LEU A 1 108 ? -15.068 11.761 2.680 1.00 96.50 108 LEU A O 1
ATOM 864 N N . MET A 1 109 ? -15.900 9.983 3.773 1.00 95.75 109 MET A N 1
ATOM 865 C CA . MET A 1 109 ? -15.095 8.988 3.060 1.00 95.75 109 MET A CA 1
ATOM 866 C C . MET A 1 109 ? -15.272 9.019 1.542 1.00 95.75 109 MET A C 1
ATOM 868 O O . MET A 1 109 ? -14.294 8.878 0.817 1.00 95.75 109 MET A O 1
ATOM 872 N N . ASP A 1 110 ? -16.500 9.197 1.053 1.00 95.94 110 ASP A N 1
ATOM 873 C CA . ASP A 1 110 ? -16.795 9.150 -0.384 1.00 95.94 110 ASP A CA 1
ATOM 874 C C . ASP A 1 110 ? -16.107 10.294 -1.143 1.00 95.94 110 ASP A C 1
ATOM 876 O O . ASP A 1 110 ? -15.414 10.049 -2.130 1.00 95.94 110 ASP A O 1
ATOM 880 N N . GLU A 1 111 ? -16.264 11.531 -0.666 1.00 95.56 111 GLU A N 1
ATOM 881 C CA . GLU A 1 111 ? -15.658 12.723 -1.274 1.00 95.56 111 GLU A CA 1
ATOM 882 C C . GLU A 1 111 ? -14.132 12.648 -1.214 1.00 95.56 111 GLU A C 1
ATOM 884 O O . GLU A 1 111 ? -13.445 12.868 -2.213 1.00 95.56 111 GLU A O 1
ATOM 889 N N . TRP A 1 112 ? -13.608 12.244 -0.057 1.00 96.31 112 TRP A N 1
ATOM 890 C CA . TRP A 1 112 ? -12.176 12.124 0.154 1.00 96.31 112 TRP A CA 1
ATOM 891 C C . TRP A 1 112 ? -11.530 11.020 -0.699 1.00 96.31 112 TRP A C 1
ATOM 893 O O . TRP A 1 112 ? -10.461 11.227 -1.265 1.00 96.31 112 TRP A O 1
ATOM 903 N N . LEU A 1 113 ? -12.164 9.853 -0.857 1.00 96.19 113 LEU A N 1
ATOM 904 C CA . LEU A 1 113 ? -11.627 8.784 -1.712 1.00 96.19 113 LEU A CA 1
ATOM 905 C C . LEU A 1 113 ? -11.621 9.170 -3.193 1.00 96.19 113 LEU A C 1
ATOM 907 O O . LEU A 1 113 ? -10.716 8.760 -3.923 1.00 96.19 113 LEU A O 1
ATOM 911 N N . VAL A 1 114 ? -12.608 9.952 -3.642 1.00 95.69 114 VAL A N 1
ATOM 912 C CA . VAL A 1 114 ? -12.631 10.502 -5.005 1.00 95.69 114 VAL A CA 1
ATOM 913 C C . VAL A 1 114 ? -11.463 11.463 -5.211 1.00 95.69 114 VAL A C 1
ATOM 915 O O . VAL A 1 114 ? -10.769 11.347 -6.220 1.00 95.69 114 VAL A O 1
ATOM 918 N N . GLU A 1 115 ? -11.211 12.358 -4.252 1.00 95.38 115 GLU A N 1
ATOM 919 C CA . GLU A 1 115 ? -10.059 13.267 -4.267 1.00 95.38 115 GLU A CA 1
ATOM 920 C C . GLU A 1 115 ? -8.743 12.479 -4.350 1.00 95.38 115 GLU A C 1
ATOM 922 O O . GLU A 1 115 ? -7.978 12.654 -5.299 1.00 95.38 115 GLU A O 1
ATOM 927 N N . VAL A 1 116 ? -8.534 11.519 -3.445 1.00 94.75 116 VAL A N 1
ATOM 928 C CA . VAL A 1 116 ? -7.324 10.680 -3.412 1.00 94.75 116 VAL A CA 1
ATOM 929 C C . VAL A 1 116 ? -7.110 9.921 -4.725 1.00 94.75 116 VAL A C 1
ATOM 931 O O . VAL A 1 116 ? -5.979 9.822 -5.203 1.00 94.75 116 VAL A O 1
ATOM 934 N N . LEU A 1 117 ? -8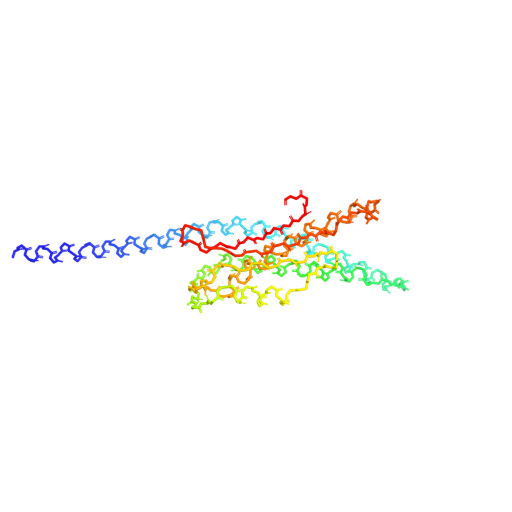.174 9.373 -5.322 1.00 93.81 117 LEU A N 1
ATOM 935 C CA . LEU A 1 117 ? -8.078 8.664 -6.599 1.00 93.81 117 LEU A CA 1
ATOM 936 C C . LEU A 1 117 ? -7.775 9.618 -7.762 1.00 93.81 117 LEU A C 1
ATOM 938 O O . LEU A 1 117 ? -7.065 9.234 -8.688 1.00 93.81 117 LEU A O 1
ATOM 942 N N . SER A 1 118 ? -8.283 10.853 -7.717 1.00 92.00 118 SER A N 1
ATOM 943 C CA . SER A 1 118 ? -8.051 11.860 -8.760 1.00 92.00 118 SER A CA 1
ATOM 944 C C . SER A 1 118 ? -6.603 12.358 -8.821 1.00 92.00 118 SER A C 1
ATOM 946 O O . SER A 1 118 ? -6.148 12.781 -9.881 1.00 92.00 118 SER A O 1
ATOM 948 N N . GLU A 1 119 ? -5.855 12.249 -7.718 1.00 90.06 119 GLU A N 1
ATOM 949 C CA . GLU A 1 119 ? -4.415 12.538 -7.672 1.00 90.06 119 GLU A CA 1
ATOM 950 C C . GLU A 1 119 ? -3.562 11.468 -8.376 1.00 90.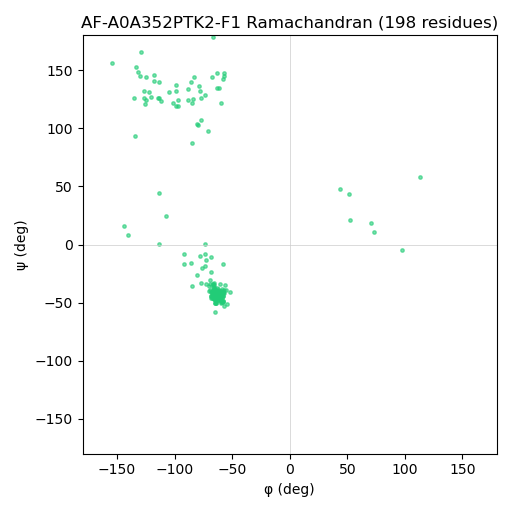06 119 GLU A C 1
ATOM 952 O O . GLU A 1 119 ? -2.368 11.677 -8.599 1.00 90.06 119 GLU A O 1
ATOM 957 N N . GLN A 1 120 ? -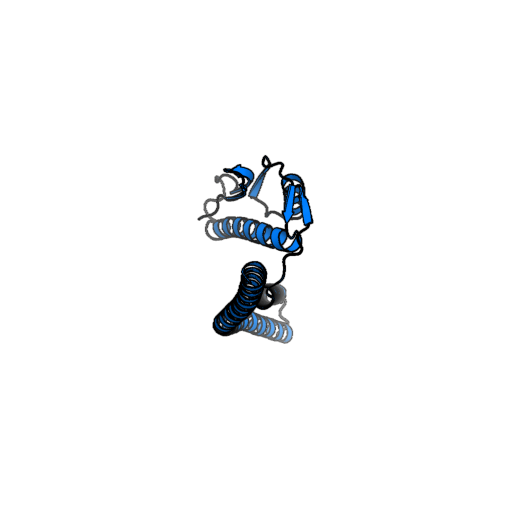4.134 10.302 -8.696 1.00 87.44 120 GLN A N 1
ATOM 958 C CA . GLN A 1 120 ? -3.390 9.191 -9.282 1.00 87.44 120 GLN A CA 1
ATOM 959 C C . GLN A 1 120 ? -3.339 9.259 -10.804 1.00 87.44 120 GLN A C 1
ATOM 961 O O . GLN A 1 120 ? -4.355 9.376 -11.490 1.00 87.44 120 GLN A O 1
ATOM 966 N N . THR A 1 121 ? -2.142 9.050 -11.346 1.00 87.38 121 THR A N 1
ATOM 967 C CA . THR A 1 121 ? -1.957 8.839 -12.781 1.00 87.38 121 THR A CA 1
ATOM 968 C C . THR A 1 121 ? -2.301 7.395 -13.132 1.00 87.38 121 THR A C 1
ATOM 970 O O . THR A 1 121 ? -1.510 6.479 -12.901 1.00 87.38 121 THR A O 1
ATOM 973 N N . ILE A 1 122 ? -3.480 7.185 -13.715 1.00 88.75 122 ILE A N 1
ATOM 974 C CA . ILE A 1 122 ? -3.886 5.873 -14.228 1.00 88.75 122 ILE A CA 1
ATOM 975 C C . ILE A 1 122 ? -3.193 5.613 -15.582 1.00 88.75 122 ILE A C 1
ATOM 977 O O . ILE A 1 122 ? -3.202 6.497 -16.444 1.00 88.75 122 ILE A O 1
ATOM 981 N N . PRO A 1 123 ? -2.580 4.430 -15.799 1.00 86.12 123 PRO A N 1
ATOM 982 C CA . PRO A 1 123 ? -1.938 4.094 -17.069 1.00 86.12 123 PRO A CA 1
ATOM 983 C C . PRO A 1 123 ? -2.878 4.176 -18.281 1.00 86.12 123 PRO A C 1
ATOM 985 O O . PRO A 1 123 ? -4.067 3.869 -18.202 1.00 86.12 123 PRO A O 1
ATOM 988 N N . VAL A 1 124 ? -2.315 4.542 -19.435 1.00 81.44 124 VAL A N 1
ATOM 989 C CA . VAL A 1 124 ? -3.046 4.607 -20.710 1.00 81.44 124 VAL A CA 1
ATOM 990 C C . VAL A 1 124 ? -3.586 3.222 -21.080 1.00 81.44 124 VAL A C 1
ATOM 992 O O . VAL A 1 124 ? -2.856 2.236 -21.015 1.00 81.44 124 VAL A O 1
ATOM 995 N N . GLY A 1 125 ? -4.852 3.161 -21.500 1.00 82.62 125 GLY A N 1
ATOM 996 C CA . GLY A 1 125 ? -5.534 1.914 -21.872 1.00 82.62 125 GLY A CA 1
ATOM 997 C C . GLY A 1 125 ? -6.412 1.314 -20.769 1.00 82.62 125 GLY A C 1
ATOM 998 O O . GLY A 1 125 ? -7.122 0.348 -21.041 1.00 82.62 125 GLY A O 1
ATOM 999 N N . ILE A 1 126 ? -6.408 1.907 -19.569 1.00 88.00 126 ILE A N 1
ATOM 1000 C CA . ILE A 1 126 ? -7.309 1.543 -18.471 1.00 88.00 126 ILE A CA 1
ATOM 1001 C C . ILE A 1 126 ? -8.450 2.564 -18.388 1.00 88.00 126 ILE A C 1
ATOM 1003 O O . ILE A 1 126 ? -8.224 3.760 -18.203 1.00 88.00 126 ILE A O 1
ATOM 1007 N N . GLU A 1 127 ? -9.691 2.096 -18.502 1.00 91.56 127 GLU A N 1
ATOM 1008 C CA . GLU A 1 127 ? -10.884 2.895 -18.225 1.00 91.56 127 GLU A CA 1
ATOM 1009 C C . GLU A 1 127 ? -11.204 2.888 -16.728 1.00 91.56 127 GLU A C 1
ATOM 1011 O O . GLU A 1 127 ? -11.415 1.828 -16.135 1.00 91.56 127 GLU A O 1
ATOM 1016 N N . THR A 1 128 ? -11.328 4.069 -16.124 1.00 93.06 128 THR A N 1
ATOM 1017 C CA . THR A 1 128 ? -11.685 4.201 -14.706 1.00 93.06 128 THR A CA 1
ATOM 1018 C C . THR A 1 128 ? -13.171 4.500 -14.537 1.00 93.06 128 THR A C 1
ATOM 1020 O O . THR A 1 128 ? -13.715 5.406 -15.168 1.00 93.06 128 THR A O 1
ATOM 1023 N N . SER A 1 129 ? -13.836 3.770 -13.642 1.00 94.44 129 SER A N 1
ATOM 1024 C CA . SER A 1 129 ? -15.210 4.045 -13.212 1.00 94.44 129 SER A CA 1
ATOM 1025 C C . SER A 1 129 ? -15.287 4.150 -11.692 1.00 94.44 129 SER A C 1
ATOM 1027 O O . SER A 1 129 ? -14.755 3.309 -10.972 1.00 94.44 129 SER A O 1
ATOM 1029 N N . VAL A 1 130 ? -15.948 5.197 -11.200 1.00 95.56 130 VAL A N 1
ATOM 1030 C CA . VAL A 1 130 ? -16.019 5.511 -9.768 1.00 95.56 130 VAL A CA 1
ATOM 1031 C C . VAL A 1 130 ? -17.484 5.615 -9.359 1.00 95.56 130 VAL A C 1
ATOM 1033 O O . VAL A 1 130 ? -18.247 6.356 -9.976 1.00 95.56 130 VAL A O 1
ATOM 1036 N N . GLN A 1 131 ? -17.896 4.842 -8.355 1.00 96.00 131 GLN A N 1
ATOM 1037 C CA . GLN A 1 131 ? -19.272 4.800 -7.849 1.00 96.00 131 GLN A CA 1
ATOM 1038 C C . GLN A 1 131 ? -19.282 4.850 -6.323 1.00 96.00 131 GLN A C 1
ATOM 1040 O O . GLN A 1 131 ? -19.193 3.823 -5.657 1.00 96.00 131 GLN A O 1
ATOM 1045 N N . MET A 1 132 ? -19.412 6.046 -5.761 1.00 94.94 132 MET A N 1
ATOM 1046 C CA . MET A 1 132 ? -19.449 6.227 -4.313 1.00 94.94 132 MET A CA 1
ATOM 1047 C C . MET A 1 132 ? -20.896 6.327 -3.826 1.00 94.94 132 MET A C 1
ATOM 1049 O O . MET A 1 132 ? -21.680 7.114 -4.354 1.00 94.94 132 MET A O 1
ATOM 1053 N N . SER A 1 133 ? -21.270 5.468 -2.878 1.00 92.31 133 SER A N 1
ATOM 1054 C CA . SER A 1 133 ? -22.633 5.397 -2.327 1.00 92.31 133 SER A CA 1
ATOM 1055 C C . SER A 1 133 ? -22.660 5.079 -0.830 1.00 92.31 133 SER A C 1
ATOM 1057 O O . SER A 1 133 ? -23.686 4.670 -0.285 1.00 92.31 133 SER A O 1
ATOM 1059 N N . GLY A 1 134 ? -21.519 5.224 -0.157 1.00 84.94 134 GLY A N 1
ATOM 1060 C CA . GLY A 1 134 ? -21.397 4.962 1.268 1.00 84.94 134 GLY A CA 1
ATOM 1061 C C . GLY A 1 134 ? -21.807 6.157 2.131 1.00 84.94 134 GLY A C 1
ATOM 1062 O O . GLY A 1 134 ? -22.387 5.946 3.192 1.00 84.94 134 GLY A O 1
ATOM 1063 N N . GLY A 1 135 ? -21.527 7.385 1.680 1.00 86.88 135 GLY A N 1
ATOM 1064 C CA . GLY A 1 135 ? -21.949 8.651 2.293 1.00 86.88 135 GLY A CA 1
ATOM 1065 C C . GLY A 1 135 ? -21.621 8.812 3.781 1.00 86.88 135 GLY A C 1
ATOM 1066 O O . GLY A 1 135 ? -22.299 9.570 4.468 1.00 86.88 135 GLY A O 1
ATOM 1067 N N . ALA A 1 136 ? -20.651 8.058 4.304 1.00 89.94 136 ALA A N 1
ATOM 1068 C CA . ALA A 1 136 ? -20.397 7.961 5.736 1.00 89.94 136 ALA A CA 1
ATOM 1069 C C . ALA A 1 136 ? -19.240 8.870 6.161 1.00 89.94 136 ALA A C 1
ATOM 1071 O O . ALA A 1 136 ? -18.190 8.894 5.514 1.00 89.94 136 ALA A O 1
ATOM 1072 N N . GLU A 1 137 ? -19.422 9.553 7.288 1.00 95.31 137 GLU A N 1
ATOM 1073 C CA . GLU A 1 137 ? -18.335 10.197 8.018 1.00 95.31 137 GLU A CA 1
ATOM 1074 C C . GLU A 1 137 ? -17.731 9.192 9.004 1.00 95.31 137 GLU A C 1
ATOM 1076 O O . GLU A 1 137 ? -18.451 8.602 9.814 1.00 95.31 137 GLU A O 1
ATOM 1081 N N . LEU A 1 138 ? -16.422 8.960 8.912 1.00 95.00 138 LEU A N 1
ATOM 1082 C CA . LEU A 1 138 ? -15.699 8.014 9.761 1.00 95.00 138 LEU A CA 1
ATOM 1083 C C . LEU A 1 138 ? -14.461 8.669 10.362 1.00 95.00 138 LEU A C 1
ATOM 1085 O O . LEU A 1 138 ? -13.780 9.437 9.692 1.00 95.00 138 LEU A O 1
ATOM 1089 N N . ASN A 1 139 ? -14.129 8.288 11.594 1.00 96.06 139 ASN A N 1
ATOM 1090 C CA . ASN A 1 139 ? -12.842 8.616 12.197 1.00 96.06 139 ASN A CA 1
ATOM 1091 C C . ASN A 1 139 ? -11.775 7.684 11.619 1.00 96.06 139 ASN A C 1
ATOM 1093 O O . ASN A 1 139 ? -11.762 6.490 11.933 1.00 96.06 139 ASN A O 1
ATOM 1097 N N . VAL A 1 140 ? -10.912 8.217 10.758 1.00 94.50 140 VAL A N 1
ATOM 1098 C CA . VAL A 1 140 ? -9.847 7.469 10.078 1.00 94.50 140 VAL A CA 1
ATOM 1099 C C . VAL A 1 140 ? -8.535 8.230 10.152 1.00 94.50 140 VAL A C 1
ATOM 1101 O O . VAL A 1 140 ? -8.522 9.453 10.206 1.00 94.50 140 VAL A O 1
ATOM 1104 N N . ASP A 1 141 ? -7.429 7.497 10.110 1.00 93.94 141 ASP A N 1
ATOM 1105 C CA . ASP A 1 141 ? -6.116 8.076 9.842 1.00 93.94 141 ASP A CA 1
ATOM 1106 C C . ASP A 1 141 ? -5.986 8.259 8.329 1.00 93.94 141 ASP A C 1
ATOM 1108 O O . ASP A 1 141 ? -5.848 7.279 7.582 1.00 93.94 141 ASP A O 1
ATOM 1112 N N . ARG A 1 142 ? -6.126 9.508 7.863 1.00 94.00 142 ARG A N 1
ATOM 1113 C CA . ARG A 1 142 ? -6.181 9.820 6.428 1.00 94.00 142 ARG A CA 1
ATOM 1114 C C . ARG A 1 142 ? -4.895 9.425 5.717 1.00 94.00 142 ARG A C 1
ATOM 1116 O O . ARG A 1 142 ? -4.968 8.868 4.624 1.00 94.00 142 ARG A O 1
ATOM 1123 N N . GLU A 1 143 ? -3.726 9.640 6.316 1.00 89.06 143 GLU A N 1
ATOM 1124 C CA . GLU A 1 143 ? -2.447 9.298 5.688 1.00 89.06 143 GLU A CA 1
ATOM 1125 C C . GLU A 1 143 ? -2.312 7.779 5.503 1.00 89.06 143 GLU A C 1
ATOM 1127 O O . GLU A 1 143 ? -2.024 7.293 4.401 1.00 89.06 143 GLU A O 1
ATOM 1132 N N . ARG A 1 144 ? -2.599 7.006 6.556 1.00 87.12 144 ARG A N 1
ATOM 1133 C CA . ARG A 1 144 ? -2.512 5.540 6.509 1.00 87.12 144 ARG A CA 1
ATOM 1134 C C . ARG A 1 144 ? -3.553 4.927 5.593 1.00 87.12 144 ARG A C 1
ATOM 1136 O O . ARG A 1 144 ? -3.231 4.020 4.819 1.00 87.12 144 ARG A O 1
ATOM 1143 N N . PHE A 1 145 ? -4.792 5.406 5.661 1.00 92.81 145 PHE A N 1
ATOM 1144 C CA . PHE A 1 145 ? -5.861 4.887 4.819 1.00 92.81 145 PHE A CA 1
ATOM 1145 C C . PHE A 1 145 ? -5.611 5.249 3.350 1.00 92.81 145 PHE A C 1
ATOM 1147 O O . PHE A 1 145 ? -5.755 4.376 2.493 1.00 92.81 145 PHE A O 1
ATOM 1154 N N . ARG A 1 146 ? -5.126 6.469 3.054 1.00 93.50 146 ARG A N 1
ATOM 1155 C CA . ARG A 1 146 ? -4.688 6.875 1.706 1.00 93.50 146 ARG A CA 1
ATOM 1156 C C . ARG A 1 146 ? -3.657 5.899 1.174 1.00 93.50 146 ARG A C 1
ATOM 1158 O O . ARG A 1 146 ? -3.835 5.357 0.089 1.00 93.50 146 ARG A O 1
ATOM 1165 N N . ARG A 1 147 ? -2.613 5.608 1.949 1.00 87.62 147 ARG A N 1
ATOM 1166 C CA . ARG A 1 147 ? -1.567 4.675 1.525 1.00 87.62 147 ARG A CA 1
ATOM 1167 C C . ARG A 1 147 ? -2.092 3.261 1.283 1.00 87.62 147 ARG A C 1
ATOM 1169 O O . ARG A 1 147 ? -1.747 2.651 0.276 1.00 87.62 147 ARG A O 1
ATOM 1176 N N . CYS A 1 148 ? -2.949 2.748 2.166 1.00 90.06 148 CYS A N 1
ATOM 1177 C CA . CYS A 1 148 ? -3.578 1.438 1.990 1.00 90.06 148 CYS A CA 1
ATOM 1178 C C . CYS A 1 148 ? -4.409 1.383 0.700 1.00 90.06 148 CYS A C 1
ATOM 1180 O O . CYS A 1 148 ? -4.223 0.486 -0.122 1.00 90.06 148 CYS A O 1
ATOM 1182 N N . PHE A 1 149 ? -5.274 2.374 0.496 1.00 94.81 149 PHE A N 1
ATOM 1183 C CA . PHE A 1 149 ? -6.125 2.474 -0.681 1.00 94.81 149 PHE A CA 1
ATOM 1184 C C . PHE A 1 149 ? -5.306 2.584 -1.976 1.00 94.81 149 PHE A C 1
ATOM 1186 O O . PHE A 1 149 ? -5.527 1.818 -2.915 1.00 94.81 149 PHE A O 1
ATOM 1193 N N . LEU A 1 150 ? -4.302 3.465 -2.005 1.00 92.50 150 LEU A N 1
ATOM 1194 C CA . LEU A 1 150 ? -3.436 3.660 -3.168 1.00 92.50 150 LEU A CA 1
ATOM 1195 C C . LEU A 1 150 ? -2.572 2.439 -3.486 1.00 92.50 150 LEU A C 1
ATOM 1197 O O . LEU A 1 150 ? -2.362 2.143 -4.661 1.00 92.50 150 LEU A O 1
ATOM 1201 N N . ASN A 1 151 ? -2.114 1.692 -2.479 1.00 89.12 151 ASN A N 1
ATOM 1202 C CA . ASN A 1 151 ? -1.405 0.432 -2.701 1.00 89.12 151 ASN A CA 1
ATOM 1203 C C . ASN A 1 151 ? -2.289 -0.583 -3.438 1.00 89.12 151 ASN A C 1
ATOM 1205 O O . ASN A 1 151 ? -1.825 -1.229 -4.376 1.00 89.12 151 ASN A O 1
ATOM 1209 N N . VAL A 1 152 ? -3.568 -0.694 -3.065 1.00 93.12 152 VAL A N 1
ATOM 1210 C CA . VAL A 1 152 ? -4.517 -1.595 -3.741 1.00 93.12 152 VAL A CA 1
ATOM 1211 C C . VAL A 1 152 ? -4.775 -1.140 -5.179 1.00 93.12 152 VAL A C 1
ATOM 1213 O O . VAL A 1 152 ? -4.676 -1.948 -6.100 1.00 93.12 152 VAL A O 1
ATOM 1216 N N . VAL A 1 153 ? -5.041 0.153 -5.390 1.00 93.56 153 VAL A N 1
ATOM 1217 C CA . VAL A 1 153 ? -5.262 0.725 -6.732 1.00 93.56 153 VAL A CA 1
ATOM 1218 C C . VAL A 1 153 ? -4.034 0.544 -7.628 1.00 93.56 153 VAL A C 1
ATOM 1220 O O . VAL A 1 153 ? -4.157 0.152 -8.787 1.00 93.56 153 VAL A O 1
ATOM 1223 N N . THR A 1 154 ? -2.838 0.777 -7.089 1.00 90.38 154 THR A N 1
ATOM 1224 C CA . THR A 1 154 ? -1.581 0.618 -7.830 1.00 90.38 154 THR A CA 1
ATOM 1225 C C . THR A 1 154 ? -1.360 -0.835 -8.232 1.00 90.38 154 THR A C 1
ATOM 1227 O O . THR A 1 154 ? -1.009 -1.094 -9.382 1.00 90.38 154 THR A O 1
ATOM 1230 N N . ASN A 1 155 ? -1.605 -1.784 -7.323 1.00 89.12 155 ASN A N 1
ATOM 1231 C CA . ASN A 1 155 ? -1.478 -3.212 -7.615 1.00 89.12 155 ASN A CA 1
ATOM 1232 C C . ASN A 1 155 ? -2.448 -3.650 -8.725 1.00 89.12 155 ASN A C 1
ATOM 1234 O O . ASN A 1 155 ? -2.032 -4.344 -9.650 1.00 89.12 155 ASN A O 1
ATOM 1238 N N . ALA A 1 156 ? -3.701 -3.184 -8.683 1.00 90.81 156 ALA A N 1
ATOM 1239 C CA . ALA A 1 156 ? -4.688 -3.420 -9.738 1.00 90.81 156 ALA A CA 1
ATOM 1240 C C . ALA A 1 156 ? -4.207 -2.894 -11.106 1.00 90.81 156 ALA A C 1
ATOM 1242 O O . ALA A 1 156 ? -4.212 -3.617 -12.104 1.00 90.81 156 ALA A O 1
ATOM 1243 N N . CYS A 1 157 ? -3.721 -1.649 -11.158 1.00 90.19 157 CYS A N 1
ATOM 1244 C CA . CYS A 1 157 ? -3.163 -1.062 -12.379 1.00 90.19 157 CYS A CA 1
ATOM 1245 C C . CYS A 1 157 ? -1.955 -1.848 -12.914 1.00 90.19 157 CYS A C 1
ATOM 1247 O O . CYS A 1 157 ? -1.856 -2.084 -14.118 1.00 90.19 157 CYS A O 1
ATOM 1249 N N . GLN A 1 158 ? -1.039 -2.263 -12.036 1.00 85.12 158 GLN A N 1
ATOM 1250 C CA . GLN A 1 158 ? 0.152 -3.025 -12.420 1.00 85.12 158 GLN A CA 1
ATOM 1251 C C . GLN A 1 158 ? -0.210 -4.388 -13.016 1.00 85.12 158 GLN A C 1
ATOM 1253 O O . GLN A 1 158 ? 0.310 -4.730 -14.078 1.00 85.12 158 GLN A O 1
ATOM 1258 N N . ALA A 1 159 ? -1.148 -5.113 -12.401 1.00 84.00 159 ALA A N 1
ATOM 1259 C CA . ALA A 1 159 ? -1.612 -6.409 -12.891 1.00 84.00 159 ALA A CA 1
ATOM 1260 C C . ALA A 1 159 ? -2.183 -6.324 -14.322 1.00 84.00 159 ALA A C 1
ATOM 1262 O O . ALA A 1 159 ? -1.902 -7.180 -15.164 1.00 84.00 159 ALA A O 1
ATOM 1263 N N . MET A 1 160 ? -2.928 -5.255 -14.630 1.00 87.69 160 MET A N 1
ATOM 1264 C CA . MET A 1 160 ? -3.462 -5.000 -15.975 1.00 87.69 160 MET A CA 1
ATOM 1265 C C . MET A 1 160 ? -2.364 -4.612 -16.983 1.00 87.69 160 MET A C 1
ATOM 1267 O O . MET A 1 160 ? -2.362 -5.077 -18.122 1.00 87.69 160 MET A O 1
ATOM 1271 N N . VAL A 1 161 ? -1.378 -3.804 -16.580 1.00 82.44 161 VAL A N 1
ATOM 1272 C CA . VAL A 1 161 ? -0.273 -3.395 -17.468 1.00 82.44 161 VAL A CA 1
ATOM 1273 C C . VAL A 1 161 ? 0.669 -4.557 -17.800 1.00 82.44 161 VAL A C 1
ATOM 1275 O O . VAL A 1 161 ? 1.130 -4.660 -18.938 1.00 82.44 161 VAL A O 1
ATOM 1278 N N . GLU A 1 162 ? 0.975 -5.435 -16.843 1.00 75.81 162 GLU A N 1
ATOM 1279 C CA . GLU A 1 162 ? 1.871 -6.580 -17.063 1.00 75.81 162 GLU A CA 1
ATOM 1280 C C . GLU A 1 162 ? 1.279 -7.605 -18.041 1.00 75.81 162 GLU A C 1
ATOM 1282 O O . GLU A 1 162 ? 1.981 -8.042 -18.952 1.00 75.81 162 GLU A O 1
ATOM 1287 N N . LYS A 1 163 ? -0.032 -7.870 -17.968 1.00 68.94 163 LYS A N 1
ATOM 1288 C CA . LYS A 1 163 ? -0.778 -8.682 -18.952 1.00 68.94 163 LYS A CA 1
ATOM 1289 C C . LYS A 1 163 ? -0.564 -8.211 -20.398 1.00 68.94 163 LYS A C 1
ATOM 1291 O O . LYS A 1 163 ? -0.385 -9.023 -21.307 1.00 68.94 163 LYS A O 1
ATOM 1296 N N . ASN A 1 164 ? -0.540 -6.899 -20.624 1.00 59.97 164 ASN A N 1
ATOM 1297 C CA . ASN A 1 164 ? -0.361 -6.330 -21.962 1.00 59.97 164 ASN A CA 1
ATOM 1298 C C . ASN A 1 164 ? 1.084 -6.456 -22.491 1.00 59.97 164 ASN A C 1
ATOM 1300 O O . ASN A 1 164 ? 1.290 -6.376 -23.702 1.00 59.97 164 ASN A O 1
ATOM 1304 N N . LYS A 1 165 ? 2.085 -6.696 -21.628 1.00 59.41 165 LYS A N 1
ATOM 1305 C CA . LYS A 1 165 ? 3.483 -6.913 -22.053 1.00 59.41 165 LYS A CA 1
ATOM 1306 C C . LYS A 1 165 ? 3.729 -8.311 -22.616 1.00 59.41 165 LYS A C 1
ATOM 1308 O O . LYS A 1 165 ? 4.521 -8.439 -23.547 1.00 59.41 165 LYS A O 1
ATOM 1313 N N . ASP A 1 166 ? 3.037 -9.323 -22.100 1.00 53.56 166 ASP A N 1
ATOM 1314 C CA . ASP A 1 166 ? 3.200 -10.713 -22.550 1.00 53.56 166 ASP A CA 1
ATOM 1315 C C . ASP A 1 166 ? 2.334 -11.048 -23.779 1.00 53.56 166 ASP A C 1
ATOM 1317 O O . ASP A 1 166 ? 2.602 -12.012 -24.496 1.00 53.56 166 ASP A O 1
ATOM 1321 N N . THR A 1 167 ? 1.337 -10.209 -24.085 1.00 52.81 167 THR A N 1
ATOM 1322 C CA . THR A 1 167 ? 0.316 -10.475 -25.113 1.00 52.81 167 THR A CA 1
ATOM 1323 C C . THR A 1 167 ? 0.404 -9.512 -26.305 1.00 52.81 167 THR A C 1
ATOM 1325 O O . THR A 1 167 ? -0.603 -9.008 -26.802 1.00 52.81 167 THR A O 1
ATOM 1328 N N . VAL A 1 168 ? 1.620 -9.258 -26.809 1.00 51.97 168 VAL A N 1
ATOM 1329 C CA . VAL A 1 168 ? 1.884 -8.338 -27.945 1.00 51.97 168 VAL A CA 1
ATOM 1330 C C . VAL A 1 168 ? 1.118 -8.732 -29.230 1.00 51.97 168 VAL A C 1
ATOM 1332 O O . VAL A 1 168 ? 0.950 -7.910 -30.127 1.00 51.97 168 VAL A O 1
ATOM 1335 N N . ALA A 1 169 ? 0.599 -9.963 -29.325 1.00 48.88 169 ALA A N 1
ATOM 1336 C CA . ALA A 1 169 ? -0.093 -10.479 -30.508 1.00 48.88 169 ALA A CA 1
ATOM 1337 C C . ALA A 1 169 ? -1.630 -10.279 -30.539 1.00 48.88 169 ALA A C 1
ATOM 1339 O O . ALA A 1 169 ? -2.208 -10.382 -31.618 1.00 48.88 169 ALA A O 1
ATOM 1340 N N . GLU A 1 170 ? -2.310 -9.972 -29.422 1.00 49.97 170 GLU A N 1
ATOM 1341 C CA . GLU A 1 170 ? -3.796 -9.964 -29.365 1.00 49.97 170 GLU A CA 1
ATOM 1342 C C . GLU A 1 170 ? -4.431 -8.574 -29.141 1.00 49.97 170 GLU A C 1
ATOM 1344 O O . GLU A 1 170 ? -5.655 -8.429 -29.122 1.00 49.97 170 GLU A O 1
ATOM 1349 N N . ALA A 1 171 ? -3.620 -7.518 -29.026 1.00 52.22 171 ALA A N 1
ATOM 1350 C CA . ALA A 1 171 ? -4.062 -6.183 -28.608 1.00 52.22 171 ALA A CA 1
ATOM 1351 C C . ALA A 1 171 ? -4.975 -5.432 -29.606 1.00 52.22 171 ALA A C 1
ATOM 1353 O O . ALA A 1 171 ? -5.559 -4.413 -29.249 1.00 52.22 171 ALA A O 1
ATOM 1354 N N . ALA A 1 172 ? -5.142 -5.906 -30.845 1.00 50.66 172 ALA A N 1
ATOM 1355 C CA . ALA A 1 172 ? -5.898 -5.170 -31.865 1.00 50.66 172 ALA A CA 1
ATOM 1356 C C . ALA A 1 172 ? -7.435 -5.268 -31.729 1.00 50.66 172 ALA A C 1
ATOM 1358 O O . ALA A 1 172 ? -8.136 -4.534 -32.419 1.00 50.66 172 ALA A O 1
ATOM 1359 N N . ASN A 1 173 ? -7.969 -6.148 -30.866 1.00 51.41 173 ASN A N 1
ATOM 1360 C CA . ASN A 1 173 ? -9.422 -6.367 -30.734 1.00 51.41 173 ASN A CA 1
ATOM 1361 C C . ASN A 1 173 ? -9.926 -6.577 -29.290 1.00 51.41 173 ASN A C 1
ATOM 1363 O O . ASN A 1 173 ? -11.093 -6.925 -29.088 1.00 51.41 173 ASN A O 1
ATOM 1367 N N . SER A 1 174 ? -9.072 -6.382 -28.283 1.00 64.06 174 SER A N 1
ATOM 1368 C CA . SER A 1 174 ? -9.451 -6.570 -26.879 1.00 64.06 174 SER A CA 1
ATOM 1369 C C . SER A 1 174 ? -10.098 -5.314 -26.300 1.00 64.06 174 SER A C 1
ATOM 1371 O O . SER A 1 174 ? -9.689 -4.191 -26.591 1.00 64.06 174 SER A O 1
ATOM 1373 N N . ARG A 1 175 ? -11.144 -5.505 -25.483 1.00 69.56 175 ARG A N 1
ATOM 1374 C CA . ARG A 1 175 ? -11.770 -4.415 -24.717 1.00 69.56 175 ARG A CA 1
ATOM 1375 C C . ARG A 1 175 ? -10.714 -3.745 -23.826 1.00 69.56 175 ARG A C 1
ATOM 1377 O O . ARG A 1 175 ? -9.855 -4.467 -23.320 1.00 69.56 175 ARG A O 1
ATOM 1384 N N . PRO A 1 176 ? -10.794 -2.419 -23.610 1.00 75.94 176 PRO A N 1
ATOM 1385 C CA . PRO A 1 176 ? -9.898 -1.747 -22.680 1.00 75.94 176 PRO A CA 1
ATOM 1386 C C . PRO A 1 176 ? -10.040 -2.368 -21.291 1.00 75.94 176 PRO A C 1
ATOM 1388 O O . PRO A 1 176 ? -11.143 -2.757 -20.884 1.00 75.94 176 PRO A O 1
ATOM 1391 N N . ASP A 1 177 ? -8.918 -2.478 -20.587 1.00 88.38 177 ASP A N 1
ATOM 1392 C CA . ASP A 1 177 ? -8.921 -2.924 -19.202 1.00 88.38 177 ASP A CA 1
ATOM 1393 C C . ASP A 1 177 ? -9.700 -1.903 -18.350 1.00 88.38 177 ASP A C 1
ATOM 1395 O O . ASP A 1 177 ? -9.739 -0.713 -18.673 1.00 88.38 177 ASP A O 1
ATOM 1399 N N . ARG A 1 178 ? -10.384 -2.346 -17.290 1.00 91.88 178 ARG A N 1
ATOM 1400 C CA . ARG A 1 178 ? -11.272 -1.475 -16.503 1.00 91.88 178 ARG A CA 1
ATOM 1401 C C . ARG A 1 178 ? -10.923 -1.529 -15.027 1.00 91.88 178 ARG A C 1
ATOM 1403 O O . ARG A 1 178 ? -10.954 -2.597 -14.425 1.00 91.88 178 ARG A O 1
ATOM 1410 N N . LEU A 1 179 ? -10.692 -0.358 -14.444 1.00 94.50 179 LEU A N 1
ATOM 1411 C CA . LEU A 1 179 ? -10.598 -0.153 -13.006 1.00 94.50 179 LEU A CA 1
ATOM 1412 C C . LEU A 1 179 ? -11.946 0.374 -12.501 1.00 94.50 179 LEU A C 1
ATOM 1414 O O . LEU A 1 179 ? -12.397 1.448 -12.908 1.00 94.50 179 LEU A O 1
ATOM 1418 N N . LYS A 1 180 ? -12.606 -0.355 -11.602 1.00 95.94 180 LYS A N 1
ATOM 1419 C CA . LYS A 1 180 ? -13.814 0.120 -10.919 1.00 95.94 180 LYS A CA 1
ATOM 1420 C C . LYS A 1 180 ? -13.532 0.309 -9.438 1.00 95.94 180 LYS A C 1
ATOM 1422 O O . LYS A 1 180 ? -13.129 -0.634 -8.769 1.00 95.94 180 LYS A O 1
ATOM 1427 N N . VAL A 1 181 ? -13.821 1.495 -8.914 1.00 96.69 181 VAL A N 1
ATOM 1428 C CA . VAL A 1 181 ? -13.816 1.758 -7.472 1.00 96.69 181 VAL A CA 1
ATOM 1429 C C . VAL A 1 181 ? -15.236 2.068 -7.025 1.00 96.69 181 VAL A C 1
ATOM 1431 O O . VAL A 1 181 ? -15.884 2.953 -7.585 1.00 96.69 181 VAL A O 1
ATOM 1434 N N . GLU A 1 182 ? -15.733 1.349 -6.023 1.00 96.75 182 GLU A N 1
ATOM 1435 C CA . GLU A 1 182 ? -17.036 1.630 -5.423 1.00 96.75 182 GLU A CA 1
ATOM 1436 C C . GLU A 1 182 ? -16.988 1.673 -3.897 1.00 96.75 182 GLU A C 1
ATOM 1438 O O . GLU A 1 182 ? -16.219 0.940 -3.270 1.00 96.75 182 GLU A O 1
ATOM 1443 N N . SER A 1 183 ? -17.851 2.496 -3.303 1.00 96.44 183 SER A N 1
ATOM 1444 C CA . SER A 1 183 ? -18.119 2.480 -1.865 1.00 96.44 183 SER A CA 1
ATOM 1445 C C . SER A 1 183 ? -19.574 2.132 -1.580 1.00 96.44 183 SER A C 1
ATOM 1447 O O . SER A 1 183 ? -20.485 2.499 -2.329 1.00 96.44 183 SER A O 1
ATOM 1449 N N . ARG A 1 184 ? -19.805 1.417 -0.478 1.00 95.75 184 ARG A N 1
ATOM 1450 C CA . ARG A 1 184 ? -21.142 1.096 0.038 1.00 95.75 184 ARG A CA 1
ATOM 1451 C C . ARG A 1 184 ? -21.105 0.847 1.540 1.00 95.75 184 ARG A C 1
ATOM 1453 O O . ARG A 1 184 ? -20.088 0.418 2.080 1.00 95.75 184 ARG A O 1
ATOM 1460 N N . VAL A 1 185 ? -22.241 1.021 2.209 1.00 93.62 185 VAL A N 1
ATOM 1461 C CA . VAL A 1 185 ? -22.416 0.579 3.600 1.00 93.62 185 VAL A CA 1
ATOM 1462 C C . VAL A 1 185 ? -23.118 -0.776 3.617 1.00 93.62 185 VAL A C 1
ATOM 1464 O O . VAL A 1 185 ? -24.247 -0.915 3.153 1.00 93.62 185 VAL A O 1
ATOM 1467 N N . VAL A 1 186 ? -22.458 -1.795 4.170 1.00 92.06 186 VAL A N 1
ATOM 1468 C CA . VAL A 1 186 ? -22.991 -3.160 4.278 1.00 92.06 186 VAL A CA 1
ATOM 1469 C C . VAL A 1 186 ? -22.922 -3.610 5.728 1.00 92.06 186 VAL A C 1
ATOM 1471 O O . VAL A 1 186 ? -21.848 -3.672 6.321 1.00 92.06 186 VAL A O 1
ATOM 1474 N N . ARG A 1 187 ? -24.080 -3.956 6.310 1.00 90.44 187 ARG A N 1
ATOM 1475 C CA . ARG A 1 187 ? -24.193 -4.437 7.704 1.00 90.44 187 ARG A CA 1
ATOM 1476 C C . ARG A 1 187 ? -23.505 -3.502 8.717 1.00 90.44 187 ARG A C 1
ATOM 1478 O O . ARG A 1 187 ? -22.789 -3.965 9.601 1.00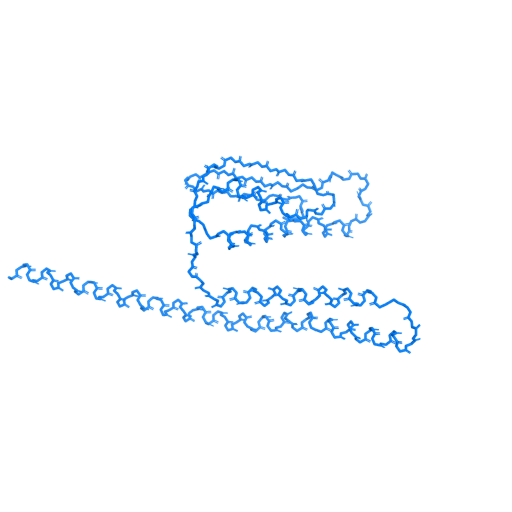 90.44 187 ARG A O 1
ATOM 1485 N N . GLY A 1 188 ? -23.695 -2.191 8.553 1.00 88.19 188 GLY A N 1
ATOM 1486 C CA . GLY A 1 188 ? -23.130 -1.169 9.442 1.00 88.19 188 GLY A CA 1
ATOM 1487 C C . GLY A 1 188 ? -21.624 -0.941 9.292 1.00 88.19 188 GLY A C 1
ATOM 1488 O O . GLY A 1 188 ? -21.035 -0.263 10.124 1.00 88.19 188 GLY A O 1
ATOM 1489 N N . ARG A 1 189 ? -20.987 -1.499 8.256 1.00 91.69 189 ARG A N 1
ATOM 1490 C CA . ARG A 1 189 ? -19.583 -1.233 7.929 1.00 91.69 189 ARG A CA 1
ATOM 1491 C C . ARG A 1 189 ? -19.490 -0.503 6.607 1.00 91.69 189 ARG A C 1
ATOM 1493 O O . ARG A 1 189 ? -20.193 -0.850 5.658 1.00 91.69 189 ARG A O 1
ATOM 1500 N N . TYR A 1 190 ? -18.590 0.463 6.547 1.00 94.44 190 TYR A N 1
ATOM 1501 C CA . TYR A 1 190 ? -18.207 1.096 5.299 1.00 94.44 190 TYR A CA 1
ATOM 1502 C C . TYR A 1 190 ? -17.261 0.168 4.535 1.00 94.44 190 TYR A C 1
ATOM 1504 O O . TYR A 1 190 ? -16.275 -0.321 5.088 1.00 94.44 190 TYR A O 1
ATOM 1512 N N . GLN A 1 191 ? -17.594 -0.124 3.283 1.00 95.25 191 GLN A N 1
ATOM 1513 C CA . GLN A 1 191 ? -16.828 -1.001 2.413 1.00 95.25 191 GLN A CA 1
ATOM 1514 C C . GLN A 1 191 ? -16.396 -0.221 1.176 1.00 95.25 191 GLN A C 1
ATOM 1516 O O . GLN A 1 191 ? -17.240 0.330 0.473 1.00 95.25 191 GLN A O 1
ATOM 1521 N N . VAL A 1 192 ? -15.094 -0.246 0.899 1.00 95.69 192 VAL A N 1
ATOM 1522 C CA . VAL A 1 192 ? -14.508 0.190 -0.372 1.00 95.69 192 VAL A CA 1
ATOM 1523 C C . VAL A 1 192 ? -14.122 -1.059 -1.152 1.00 95.69 192 VAL A C 1
ATOM 1525 O O . VAL A 1 192 ? -13.507 -1.972 -0.596 1.00 95.69 192 VAL A O 1
ATOM 1528 N N . CYS A 1 193 ? -14.501 -1.125 -2.421 1.00 95.38 193 CYS A N 1
ATOM 1529 C CA . CYS A 1 193 ? -14.135 -2.207 -3.323 1.00 95.38 193 CYS A CA 1
ATOM 1530 C C . CYS A 1 193 ? -13.396 -1.637 -4.530 1.00 95.38 193 CYS A C 1
ATOM 1532 O O . CYS A 1 193 ? -13.864 -0.691 -5.160 1.00 95.38 193 CYS A O 1
ATOM 1534 N N . VAL A 1 194 ? -12.253 -2.241 -4.845 1.00 95.88 194 VAL A N 1
ATOM 1535 C CA . VAL A 1 194 ? -11.482 -1.987 -6.061 1.00 95.88 194 VAL A CA 1
ATOM 1536 C C . VAL A 1 194 ? -11.577 -3.254 -6.899 1.00 95.88 194 VAL A C 1
ATOM 1538 O O . VAL A 1 194 ? -11.278 -4.336 -6.402 1.00 95.88 194 VAL A O 1
ATOM 1541 N N . PHE A 1 195 ? -12.048 -3.121 -8.132 1.00 94.81 195 PHE A N 1
ATOM 1542 C CA . PHE A 1 195 ? -12.131 -4.200 -9.106 1.00 94.81 195 PHE A CA 1
ATOM 1543 C C . PHE A 1 195 ? -11.251 -3.858 -10.294 1.00 94.81 195 PHE A C 1
ATOM 1545 O O . PHE A 1 195 ? -11.262 -2.719 -10.770 1.00 94.81 195 PHE A O 1
ATOM 1552 N N . ASP A 1 196 ? -10.572 -4.864 -10.810 1.00 93.50 196 ASP A N 1
ATOM 1553 C CA . ASP A 1 196 ? -9.786 -4.780 -12.024 1.00 93.50 196 ASP A CA 1
ATOM 1554 C C . ASP A 1 196 ? -10.150 -5.910 -12.992 1.00 93.50 196 ASP A C 1
ATOM 1556 O O . ASP A 1 196 ? -10.860 -6.859 -12.652 1.00 93.50 196 ASP A O 1
ATOM 1560 N N . THR A 1 197 ? -9.709 -5.768 -14.239 1.00 89.25 197 THR A N 1
ATOM 1561 C CA . THR A 1 197 ? -9.827 -6.803 -15.278 1.00 89.25 197 THR A CA 1
ATOM 1562 C C . THR A 1 197 ? -8.474 -7.442 -15.593 1.00 89.25 197 THR A C 1
ATOM 1564 O O . THR A 1 197 ? -8.245 -7.936 -16.708 1.00 89.25 197 THR A O 1
ATOM 1567 N N . GLY A 1 198 ? -7.559 -7.384 -14.623 1.00 80.62 198 GLY A N 1
ATOM 1568 C CA . GLY A 1 198 ? -6.279 -8.059 -14.654 1.00 80.62 198 GLY A CA 1
ATOM 1569 C C . GLY A 1 198 ? -6.438 -9.583 -14.607 1.00 80.62 198 GLY A C 1
ATOM 1570 O O . GLY A 1 198 ? -7.548 -10.119 -14.601 1.00 80.62 198 GLY A O 1
ATOM 1571 N N . PRO A 1 199 ? -5.319 -10.316 -14.657 1.00 76.50 199 PRO A N 1
ATOM 1572 C CA . PRO A 1 199 ? -5.323 -11.772 -14.758 1.00 76.50 199 PRO A CA 1
ATOM 1573 C C . PRO A 1 199 ? -5.713 -12.521 -13.466 1.00 76.50 199 PRO A C 1
ATOM 1575 O O . PRO A 1 199 ? -5.719 -13.754 -13.497 1.00 76.50 199 PRO A O 1
ATOM 1578 N N . GLY A 1 200 ? -6.023 -11.840 -12.353 1.00 57.69 200 GLY A N 1
ATOM 1579 C CA . GLY A 1 200 ? -6.297 -12.478 -11.059 1.00 57.69 200 GLY A CA 1
ATOM 1580 C C . GLY A 1 200 ? -7.171 -11.655 -10.132 1.00 57.69 200 GLY A C 1
ATOM 1581 O O . GLY A 1 200 ? -6.860 -10.459 -9.979 1.00 57.69 200 GLY A O 1
#

Mean predicted aligned error: 11.46 Å

pLDDT: mean 85.78, std 10.88, range [48.88, 96.75]

Solvent-accessible surface area (backbone atoms only — not comparable to full-atom values): 11287 Å² total; per-residue (Å²): 108,72,67,59,53,50,54,52,49,53,50,50,52,52,53,52,48,54,54,49,52,53,52,49,52,51,50,53,52,51,53,50,51,59,52,45,56,59,46,52,57,52,50,54,53,60,45,49,53,36,52,51,48,28,53,52,21,53,50,53,37,54,52,33,59,74,70,70,50,85,81,50,59,68,35,50,54,53,25,52,58,25,50,57,50,44,51,52,55,50,49,58,52,49,59,66,72,58,70,70,82,77,65,62,41,83,35,56,47,44,66,49,51,51,53,62,54,68,74,53,86,75,63,90,66,53,47,78,45,80,48,72,65,40,82,43,74,42,73,39,32,63,71,62,50,48,51,54,52,49,51,54,54,48,51,43,54,49,44,41,53,54,55,57,68,79,40,78,86,60,70,92,80,59,79,70,41,42,40,37,40,38,33,35,64,56,96,93,36,84,43,78,48,80,47,61,67,34,95,122

Foldseek 3Di:
DVVVVVVVVVVVVVVVVVVVVVVVVVVVLVVLVVVLVVLVVVLVVQLVVLVVLLVVLVVVLVVCVVVVHPDSVVSVVSNVVSVVVNVVSVVVSCVSNVPDDAPWDWDQPLVLVVVLVVPDDQDPLEAEAEAEDARDTTGGRSVVVSVVSVVVVVVQSVLQVVVCVVCVPPPPDDHGKYWYWYWHQDPNDIDIDIDIPGPD